Protein AF-A0A1F9P1X5-F1 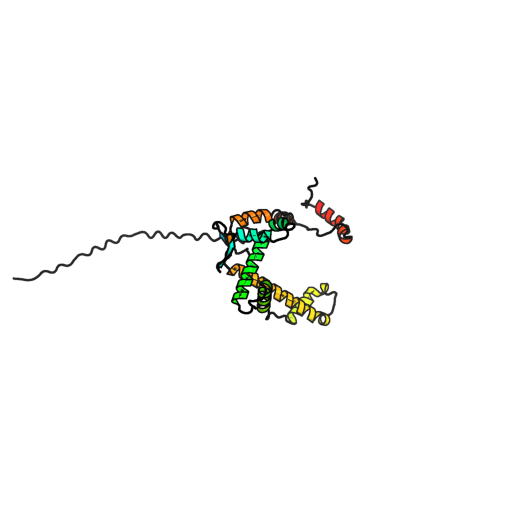(afdb_monomer_lite)

Secondary structure (DSSP, 8-state):
---------------------------PPPPBHHHH-GGGTTSGGGG-EEE-PPTTEEEE-TTS-EEEHHHHHHHHTTS-HHHHHHHHTTHHHHHHHHHHHHHHHHHHHHHT-S-TTS-HHHHHHHHHHHHTTT----HHHHHHHHHHHTTTTTT--HHHHHHHHHHHHHHHHHHHHHHHHHHHHHHHTT-EEEHHHHHHHHHHHT-SHHHHHHHTTS--------TT-HHHHHHHHHHHHHHHTT---TT----

Foldseek 3Di:
DDDDDDDDDDDDDDDDDDPPPPPPPPPPPFDACCNVPVVCCLALRRRAGADQDDPQFFKDWPVGDGDGPVNLVVVLVVDDPVCSVVCLLQSVVVVSVVVLLVLLLVVLVVVPQDDPPDDSVVSSVRSLCVQLVPQFDDLVNLVVVCVVCVVVVVNDDSVVCSVVSRVVVSVVRSVVSSSVVSSVSSNPGRMYGHNVVCVVSSVSNCPDPVNVVVPVPDDDDDQPDDPPPVVSVVCVVVVVVVCVVDNPDPPPDDD

Structure (mmCIF, N/CA/C/O backbone):
data_AF-A0A1F9P1X5-F1
#
_entry.id   AF-A0A1F9P1X5-F1
#
loop_
_atom_site.group_PDB
_atom_site.id
_atom_site.type_symbol
_atom_site.label_atom_id
_atom_site.label_alt_id
_atom_site.label_comp_id
_atom_site.label_asym_id
_atom_site.label_entity_id
_atom_site.label_seq_id
_atom_site.pdbx_PDB_ins_code
_atom_site.Cartn_x
_atom_site.Cartn_y
_atom_site.Cartn_z
_atom_site.occupancy
_atom_site.B_iso_or_equiv
_atom_site.auth_seq_id
_atom_site.auth_comp_id
_atom_site.auth_asym_id
_atom_site.auth_atom_id
_atom_site.pdbx_PDB_model_num
ATOM 1 N N . MET A 1 1 ? -43.586 -85.614 41.343 1.00 38.12 1 MET A N 1
ATOM 2 C CA . MET A 1 1 ? -42.300 -85.783 40.631 1.00 38.12 1 MET A CA 1
ATOM 3 C C . MET A 1 1 ? -41.761 -84.404 40.284 1.00 38.12 1 MET A C 1
ATOM 5 O O . MET A 1 1 ? -42.498 -83.597 39.737 1.00 38.12 1 MET A O 1
ATOM 9 N N . MET A 1 2 ? -40.529 -84.118 40.705 1.00 43.12 2 MET A N 1
ATOM 10 C CA . MET A 1 2 ? -39.809 -82.854 40.501 1.00 43.12 2 MET A CA 1
ATOM 11 C C . MET A 1 2 ? -39.608 -82.535 39.010 1.00 43.12 2 MET A C 1
ATOM 13 O O . MET A 1 2 ? -39.331 -83.464 38.251 1.00 43.12 2 MET A O 1
ATOM 17 N N . LYS A 1 3 ? -39.624 -81.240 38.637 1.00 40.06 3 LYS A N 1
ATOM 18 C CA . LYS A 1 3 ? -38.482 -80.509 38.024 1.00 40.06 3 LYS A CA 1
ATOM 19 C C . LYS A 1 3 ? -38.868 -79.099 37.510 1.00 40.06 3 LYS A C 1
ATOM 21 O O . LYS A 1 3 ? -39.617 -78.959 36.557 1.00 40.06 3 LYS A O 1
ATOM 26 N N . ASN A 1 4 ? -38.274 -78.099 38.168 1.00 39.22 4 ASN A N 1
ATOM 27 C CA . ASN A 1 4 ? -37.554 -76.913 37.664 1.00 39.22 4 ASN A CA 1
ATOM 28 C C . ASN A 1 4 ? -38.189 -75.910 36.670 1.00 39.22 4 ASN A C 1
ATOM 30 O O . ASN A 1 4 ? -38.182 -76.102 35.461 1.00 39.22 4 ASN A O 1
ATOM 34 N N . LEU A 1 5 ? -38.588 -74.761 37.233 1.00 46.09 5 LEU A N 1
ATOM 35 C CA . LEU A 1 5 ? -38.056 -73.393 37.036 1.00 46.09 5 LEU A CA 1
ATOM 36 C C . LEU A 1 5 ? -37.182 -73.087 35.791 1.00 46.09 5 LEU A C 1
ATOM 38 O O . LEU A 1 5 ? -36.040 -73.534 35.751 1.00 46.09 5 LEU A O 1
ATOM 42 N N . ILE A 1 6 ? -37.641 -72.180 34.906 1.00 47.66 6 ILE A N 1
ATOM 43 C CA . ILE A 1 6 ? -36.810 -71.178 34.190 1.00 47.66 6 ILE A CA 1
ATOM 44 C C . ILE A 1 6 ? -37.633 -69.890 33.984 1.00 47.66 6 ILE A C 1
ATOM 46 O O . ILE A 1 6 ? -38.656 -69.891 33.303 1.00 47.66 6 ILE A O 1
ATOM 50 N N . ILE A 1 7 ? -37.155 -68.788 34.565 1.00 46.28 7 ILE A N 1
ATOM 51 C CA . ILE A 1 7 ? -37.661 -67.414 34.423 1.00 46.28 7 ILE A CA 1
ATOM 52 C C . ILE A 1 7 ? -36.920 -66.756 33.246 1.00 46.28 7 ILE A C 1
ATOM 54 O O . ILE A 1 7 ? -35.692 -66.798 33.205 1.00 46.28 7 ILE A O 1
ATOM 58 N N . LYS A 1 8 ? -37.634 -66.127 32.305 1.00 37.44 8 LYS A N 1
ATOM 59 C CA . LYS A 1 8 ? -37.054 -65.220 31.294 1.00 37.44 8 LYS A CA 1
ATOM 60 C C . LYS A 1 8 ? -37.537 -63.791 31.571 1.00 37.44 8 LYS A C 1
ATOM 62 O O . LYS A 1 8 ? -38.751 -63.611 31.668 1.00 37.44 8 LYS A O 1
ATOM 67 N N . PRO A 1 9 ? -36.659 -62.778 31.682 1.00 53.28 9 PRO A N 1
ATOM 68 C CA . PRO A 1 9 ? -37.101 -61.402 31.826 1.00 53.28 9 PRO A CA 1
ATOM 69 C C . PRO A 1 9 ? -37.461 -60.808 30.460 1.00 53.28 9 PRO A C 1
ATOM 71 O O . PRO A 1 9 ? -36.730 -60.925 29.477 1.00 53.28 9 PRO A O 1
ATOM 74 N N . VAL A 1 10 ? -38.623 -60.166 30.437 1.00 45.25 10 VAL A N 1
ATOM 75 C CA . VAL A 1 10 ? -39.146 -59.335 29.357 1.00 45.25 10 VAL A CA 1
ATOM 76 C C . VAL A 1 10 ? -38.408 -57.994 29.395 1.00 45.25 10 VAL A C 1
ATOM 78 O O . VAL A 1 10 ? -38.514 -57.264 30.375 1.00 45.25 10 VAL A O 1
ATOM 81 N N . ILE A 1 11 ? -37.665 -57.659 28.339 1.00 45.28 11 ILE A N 1
ATOM 82 C CA . ILE A 1 11 ? -37.060 -56.333 28.153 1.00 45.28 11 ILE A CA 1
ATOM 83 C C . ILE A 1 11 ? -38.007 -55.528 27.256 1.00 45.28 11 ILE A C 1
ATOM 85 O O . ILE A 1 11 ? -38.106 -55.788 26.059 1.00 45.28 11 ILE A O 1
ATOM 89 N N . HIS A 1 12 ? -38.740 -54.577 27.838 1.00 42.28 12 HIS A N 1
ATOM 90 C CA . HIS A 1 12 ? -39.466 -53.548 27.090 1.00 42.28 12 HIS A CA 1
ATOM 91 C C . HIS A 1 12 ? -38.496 -52.411 26.748 1.00 42.28 12 HIS A C 1
ATOM 93 O O . HIS A 1 12 ? -38.105 -51.640 27.622 1.00 42.28 12 HIS A O 1
ATOM 99 N N . ILE A 1 13 ? -38.104 -52.308 25.476 1.00 45.69 13 ILE A N 1
ATOM 100 C CA . ILE A 1 13 ? -37.374 -51.152 24.947 1.00 45.69 13 ILE A CA 1
ATOM 101 C C . ILE A 1 13 ? -38.411 -50.103 24.536 1.00 45.69 13 ILE A C 1
ATOM 103 O O . ILE A 1 13 ? -39.089 -50.242 23.520 1.00 45.69 13 ILE A O 1
ATOM 107 N N . LEU A 1 14 ? -38.545 -49.062 25.356 1.00 41.47 14 LEU A N 1
ATOM 108 C CA . LEU A 1 14 ? -39.308 -47.854 25.055 1.00 41.47 14 LEU A CA 1
ATOM 109 C C . LEU A 1 14 ? -38.464 -46.970 24.120 1.00 41.47 14 LEU A C 1
ATOM 111 O O . LEU A 1 14 ? -37.526 -46.310 24.562 1.00 41.47 14 LEU A O 1
ATOM 115 N N . VAL A 1 15 ? -38.768 -46.982 22.821 1.00 44.00 15 VAL A N 1
ATOM 116 C CA . VAL A 1 15 ? -38.128 -46.101 21.831 1.00 44.00 15 VAL A CA 1
ATOM 117 C C . VAL A 1 15 ? -38.790 -44.725 21.900 1.00 44.00 15 VAL A C 1
ATOM 119 O O . VAL A 1 15 ? -39.920 -44.540 21.453 1.00 44.00 15 VAL A O 1
ATOM 122 N N . LEU A 1 16 ? -38.081 -43.761 22.482 1.00 42.84 16 LEU A N 1
ATOM 123 C CA . LEU A 1 16 ? -38.478 -42.358 22.552 1.00 42.84 16 LEU A CA 1
ATOM 124 C C . LEU A 1 16 ? -37.954 -41.652 21.288 1.00 42.84 16 LEU A C 1
ATOM 126 O O . LEU A 1 16 ? -36.770 -41.345 21.174 1.00 42.84 16 LEU A O 1
ATOM 130 N N . LEU A 1 17 ? -38.836 -41.462 20.303 1.00 42.91 17 LEU A N 1
ATOM 131 C CA . LEU A 1 17 ? -38.575 -40.700 19.078 1.00 42.91 17 LEU A CA 1
ATOM 132 C C . LEU A 1 17 ? -38.464 -39.207 19.423 1.00 42.91 17 LEU A C 1
ATOM 134 O O . LEU A 1 17 ? -39.465 -38.500 19.506 1.00 42.91 17 LEU A O 1
ATOM 138 N N . ILE A 1 18 ? -37.237 -38.733 19.639 1.00 49.16 18 ILE A N 1
ATOM 139 C CA . ILE A 1 18 ? -36.926 -37.302 19.706 1.00 49.16 18 ILE A CA 1
ATOM 140 C C . ILE A 1 18 ? -36.790 -36.803 18.259 1.00 49.16 18 ILE A C 1
ATOM 142 O O . ILE A 1 18 ? -35.914 -37.294 17.542 1.00 49.16 18 ILE A O 1
ATOM 146 N N . PRO A 1 19 ? -37.618 -35.853 17.789 1.00 52.81 19 PRO A N 1
ATOM 147 C CA . PRO A 1 19 ? -37.417 -35.251 16.482 1.00 52.81 19 PRO A CA 1
ATOM 148 C C . PRO A 1 19 ? -36.130 -34.424 16.526 1.00 52.81 19 PRO A C 1
ATOM 150 O O . PRO A 1 19 ? -36.034 -33.429 17.245 1.00 52.81 19 PRO A O 1
ATOM 153 N N . ALA A 1 20 ? -35.128 -34.860 15.764 1.00 48.94 20 ALA A N 1
ATOM 154 C CA . ALA A 1 20 ? -33.912 -34.104 15.518 1.00 48.94 20 ALA A CA 1
ATOM 155 C C . ALA A 1 20 ? -34.275 -32.837 14.731 1.00 48.94 20 ALA A C 1
ATOM 157 O O . ALA A 1 20 ? -34.341 -32.831 13.503 1.00 48.94 20 ALA A O 1
ATOM 158 N N . PHE A 1 21 ? -34.552 -31.759 15.459 1.00 48.94 21 PHE A N 1
ATOM 159 C CA . PHE A 1 21 ? -34.640 -30.419 14.903 1.00 48.94 21 PHE A CA 1
ATOM 160 C C . PHE A 1 21 ? -33.214 -29.997 14.527 1.00 48.94 21 PHE A C 1
ATOM 162 O O . PHE A 1 21 ? -32.470 -29.444 15.336 1.00 48.94 21 PHE A O 1
ATOM 169 N N . CYS A 1 22 ? -32.795 -30.327 13.305 1.00 48.81 22 CYS A N 1
ATOM 170 C CA . CYS A 1 22 ? -31.599 -29.754 12.707 1.00 48.81 22 CYS A CA 1
ATOM 171 C C . CYS A 1 22 ? -31.838 -28.252 12.517 1.00 48.81 22 CYS A C 1
ATOM 173 O O . CYS A 1 22 ? -32.358 -27.817 11.492 1.00 48.81 22 CYS A O 1
ATOM 175 N N . PHE A 1 23 ? -31.451 -27.449 13.509 1.00 49.12 23 PHE A N 1
ATOM 176 C CA . PHE A 1 23 ? -31.165 -26.040 13.284 1.00 49.12 23 PHE A CA 1
ATOM 177 C C . PHE A 1 23 ? -29.968 -25.973 12.335 1.00 49.12 23 PHE A C 1
ATOM 179 O O . PHE A 1 23 ? -28.814 -26.049 12.753 1.00 49.12 23 PHE A O 1
ATOM 186 N N . ALA A 1 24 ? -30.242 -25.852 11.037 1.00 47.22 24 ALA A N 1
ATOM 187 C CA . ALA A 1 24 ? -29.278 -25.298 10.107 1.00 47.22 24 ALA A CA 1
ATOM 188 C C . ALA A 1 24 ? -29.094 -23.830 10.510 1.00 47.22 24 ALA A C 1
ATOM 190 O O . ALA A 1 24 ? -29.852 -22.956 10.092 1.00 47.22 24 ALA A O 1
ATOM 191 N N . ALA A 1 25 ? -28.135 -23.570 11.399 1.00 47.09 25 ALA A N 1
ATOM 192 C CA . ALA A 1 25 ? -27.630 -22.229 11.615 1.00 47.09 25 ALA A CA 1
ATOM 193 C C . ALA A 1 25 ? -27.058 -21.771 10.271 1.00 47.09 25 ALA A C 1
ATOM 195 O O . ALA A 1 25 ? -25.968 -22.185 9.879 1.00 47.09 25 ALA A O 1
ATOM 196 N N . GLY A 1 26 ? -27.839 -20.992 9.522 1.00 42.22 26 GLY A N 1
ATOM 197 C CA . GLY A 1 26 ? -27.339 -20.308 8.343 1.00 42.22 26 GLY A CA 1
ATOM 198 C C . GLY A 1 26 ? -26.153 -19.473 8.793 1.00 42.22 26 GLY A C 1
ATOM 199 O O . GLY A 1 26 ? -26.321 -18.523 9.556 1.00 42.22 26 GLY A O 1
ATOM 200 N N . THR A 1 27 ? -24.950 -19.862 8.386 1.00 46.56 27 THR A N 1
ATOM 201 C CA . THR A 1 27 ? -23.765 -19.034 8.561 1.00 46.56 27 THR A CA 1
ATOM 202 C C . THR A 1 27 ? -24.020 -17.771 7.756 1.00 46.56 27 THR A C 1
ATOM 204 O O . THR A 1 27 ? -23.943 -17.795 6.526 1.00 46.56 27 THR A O 1
ATOM 207 N N . ALA A 1 28 ? -24.415 -16.692 8.433 1.00 58.53 28 ALA A N 1
ATOM 208 C CA . ALA A 1 28 ? -24.476 -15.380 7.820 1.00 58.53 28 ALA A CA 1
ATOM 209 C C . ALA A 1 28 ? -23.093 -15.119 7.220 1.00 58.53 28 ALA A C 1
ATOM 211 O O . ALA A 1 28 ? -22.092 -15.147 7.936 1.00 58.53 28 ALA A O 1
ATOM 212 N N . GLN A 1 29 ? -23.036 -14.975 5.898 1.00 63.25 29 GLN A N 1
ATOM 213 C CA . GLN A 1 29 ? -21.782 -14.733 5.209 1.00 63.25 29 GLN A CA 1
ATOM 214 C C . GLN A 1 29 ? -21.178 -13.438 5.756 1.00 63.25 29 GLN A C 1
ATOM 216 O O . GLN A 1 29 ? -21.837 -12.394 5.774 1.00 63.25 29 GLN A O 1
ATOM 221 N N . ALA A 1 30 ? -19.947 -13.543 6.253 1.00 78.88 30 ALA A N 1
ATOM 222 C CA . ALA A 1 30 ? -19.144 -12.420 6.702 1.00 78.88 30 ALA A CA 1
ATOM 223 C C . ALA A 1 30 ? -19.126 -11.333 5.616 1.00 78.88 30 ALA A C 1
ATOM 225 O O . ALA A 1 30 ? -18.777 -11.619 4.471 1.00 78.88 30 ALA A O 1
ATOM 226 N N . LYS A 1 31 ? -19.533 -10.102 5.953 1.00 93.75 31 LYS A N 1
ATOM 227 C CA . LYS A 1 31 ? -19.502 -8.982 5.001 1.00 93.75 31 LYS A CA 1
ATOM 228 C C . LYS A 1 31 ? -18.071 -8.483 4.861 1.00 93.75 31 LYS A C 1
ATOM 230 O O . LYS A 1 31 ? -17.469 -8.106 5.869 1.00 93.75 31 LYS A O 1
ATOM 235 N N . LEU A 1 32 ? -17.556 -8.439 3.637 1.00 95.69 32 LEU A N 1
ATOM 236 C CA . LEU A 1 32 ? -16.223 -7.911 3.370 1.00 95.69 32 LEU A CA 1
ATOM 237 C C . LEU A 1 32 ? -16.262 -6.394 3.176 1.00 95.69 32 LEU A C 1
ATOM 239 O O . LEU A 1 32 ? -17.289 -5.809 2.819 1.00 95.69 32 LEU A O 1
ATOM 243 N N . VAL A 1 33 ? -15.117 -5.745 3.381 1.00 96.75 33 VAL A N 1
ATOM 244 C CA . VAL A 1 33 ? -14.948 -4.310 3.120 1.00 96.75 33 VAL A CA 1
ATOM 245 C C . VAL A 1 33 ? -15.347 -3.959 1.687 1.00 96.75 33 VAL A C 1
ATOM 247 O O . VAL A 1 33 ? -16.097 -3.003 1.493 1.00 96.75 33 VAL A O 1
ATOM 250 N N . SER A 1 34 ? -14.904 -4.734 0.693 1.00 95.19 34 SER A N 1
ATOM 251 C CA . SER A 1 34 ? -15.232 -4.508 -0.721 1.00 95.19 34 SER A CA 1
ATOM 252 C C . SER A 1 34 ? -16.725 -4.575 -1.027 1.00 95.19 34 SER A C 1
ATOM 254 O O . SER A 1 34 ? -17.186 -3.889 -1.938 1.00 95.19 34 SER A O 1
ATOM 256 N N . ASP A 1 35 ? -17.480 -5.370 -0.266 1.00 94.94 35 ASP A N 1
ATOM 257 C CA . ASP A 1 35 ? -18.914 -5.573 -0.493 1.00 94.94 35 ASP A CA 1
ATOM 258 C C . ASP A 1 35 ? -19.729 -4.360 -0.032 1.00 94.94 35 ASP A C 1
ATOM 260 O O . ASP A 1 35 ? -20.798 -4.068 -0.567 1.00 94.94 35 ASP A O 1
ATOM 264 N N . VAL A 1 36 ? -19.232 -3.655 0.989 1.00 95.69 36 VAL A N 1
ATOM 265 C CA . VAL A 1 36 ? -19.938 -2.547 1.650 1.00 95.69 36 VAL A CA 1
ATOM 266 C C . VAL A 1 36 ? -19.394 -1.182 1.224 1.00 95.69 36 VAL A C 1
ATOM 268 O O . VAL A 1 36 ? -20.145 -0.207 1.169 1.00 95.69 36 VAL A O 1
ATOM 271 N N . TYR A 1 37 ? -18.107 -1.098 0.886 1.00 94.00 37 TYR A N 1
ATOM 272 C CA . TYR A 1 37 ? -17.402 0.153 0.618 1.00 94.00 37 TYR A CA 1
ATOM 273 C C . TYR A 1 37 ? -16.698 0.116 -0.751 1.00 94.00 37 TYR A C 1
ATOM 275 O O . TYR A 1 37 ? -15.490 -0.112 -0.818 1.00 94.00 37 TYR A O 1
ATOM 283 N N . PRO A 1 38 ? -17.403 0.426 -1.860 1.00 89.81 38 PRO A N 1
ATOM 284 C CA . PRO A 1 38 ? -16.869 0.278 -3.221 1.00 89.81 38 PRO A CA 1
ATOM 285 C C . PRO A 1 38 ? -15.585 1.066 -3.499 1.00 89.81 38 PRO A C 1
ATOM 287 O O . PRO A 1 38 ? -14.752 0.648 -4.287 1.00 89.81 38 PRO A O 1
ATOM 290 N N . LEU A 1 39 ? -15.387 2.207 -2.829 1.00 89.81 39 LEU A N 1
ATOM 291 C CA . LEU A 1 39 ? -14.169 3.015 -2.998 1.00 89.81 39 LEU A CA 1
ATOM 292 C C . LEU A 1 39 ? -12.922 2.389 -2.344 1.00 89.81 39 LEU A C 1
ATOM 294 O O . LEU A 1 39 ? -11.833 2.939 -2.494 1.00 89.81 39 LEU A O 1
ATOM 298 N N . LEU A 1 40 ? -13.085 1.284 -1.612 1.00 93.31 40 LEU A N 1
ATOM 299 C CA . LEU A 1 40 ? -12.016 0.533 -0.956 1.00 93.31 40 LEU A CA 1
ATOM 300 C C . LEU A 1 40 ? -11.748 -0.823 -1.641 1.00 93.31 40 LEU A C 1
ATOM 302 O O . LEU A 1 40 ? -10.944 -1.598 -1.130 1.00 93.31 40 LEU A O 1
ATOM 306 N N . SER A 1 41 ? -12.385 -1.120 -2.783 1.00 90.75 41 SER A N 1
ATOM 307 C CA . SER A 1 41 ? -12.300 -2.428 -3.462 1.00 90.75 41 SER A CA 1
ATOM 308 C C . SER A 1 41 ? -10.897 -2.813 -3.928 1.00 90.75 41 SER A C 1
ATOM 310 O O . SER A 1 41 ? -10.605 -3.998 -4.063 1.00 90.75 41 SER A O 1
ATOM 312 N N . ASP A 1 42 ? -10.032 -1.826 -4.149 1.00 87.88 42 ASP A N 1
ATOM 313 C CA . ASP A 1 42 ? -8.682 -2.034 -4.683 1.00 87.88 42 ASP A CA 1
ATOM 314 C C . ASP A 1 42 ? -7.600 -1.925 -3.599 1.00 87.88 42 ASP A C 1
ATOM 316 O O . ASP A 1 42 ? -6.408 -1.987 -3.892 1.00 87.88 42 ASP A O 1
ATOM 320 N N . ARG A 1 43 ? -8.003 -1.752 -2.335 1.00 91.44 43 ARG A N 1
ATOM 321 C CA . ARG A 1 43 ? -7.080 -1.599 -1.206 1.00 91.44 43 ARG A CA 1
ATOM 322 C C . ARG A 1 43 ? -6.682 -2.938 -0.603 1.00 91.44 43 ARG A C 1
ATOM 324 O O . ARG A 1 43 ? -7.323 -3.958 -0.842 1.00 91.44 43 ARG A O 1
ATOM 331 N N . PHE A 1 44 ? -5.644 -2.923 0.228 1.00 95.25 44 PHE A N 1
ATOM 332 C CA . PHE A 1 44 ? -5.206 -4.112 0.958 1.00 95.25 44 PHE A CA 1
ATOM 333 C C . PHE A 1 44 ? -6.297 -4.632 1.902 1.00 95.25 44 PHE A C 1
ATOM 335 O O . PHE A 1 44 ? -6.550 -5.831 1.958 1.00 95.25 44 PHE A O 1
ATOM 342 N N . LEU A 1 45 ? -7.022 -3.727 2.565 1.00 96.25 45 LEU A N 1
ATOM 343 C CA . LEU A 1 45 ? -8.141 -4.064 3.446 1.00 96.25 45 LEU A CA 1
ATOM 344 C C . LEU A 1 45 ? -9.400 -4.593 2.735 1.00 96.25 45 LEU A C 1
ATOM 346 O O . LEU A 1 45 ? -10.374 -4.900 3.418 1.00 96.25 45 LEU A O 1
ATOM 350 N N . LYS A 1 46 ? -9.434 -4.709 1.400 1.00 95.50 46 LYS A N 1
ATOM 351 C CA . LYS A 1 46 ? -10.654 -5.066 0.648 1.00 95.50 46 LYS A CA 1
ATOM 352 C C . LYS A 1 46 ? -11.299 -6.388 1.089 1.00 95.50 46 LYS A C 1
ATOM 354 O O . LYS A 1 46 ? -12.522 -6.491 1.088 1.00 95.50 46 LYS A O 1
ATOM 359 N N . SER A 1 47 ? -10.486 -7.370 1.478 1.00 94.25 47 SER A N 1
ATOM 360 C CA . SER A 1 47 ? -10.907 -8.708 1.904 1.00 94.25 47 SER A CA 1
ATOM 361 C C . SER A 1 47 ? -11.033 -8.835 3.421 1.00 94.25 47 SER A C 1
ATOM 363 O O . SER A 1 47 ? -11.277 -9.929 3.929 1.00 94.25 47 SER A O 1
ATOM 365 N N . ALA A 1 48 ? -10.906 -7.727 4.159 1.00 96.75 48 ALA A N 1
ATOM 366 C CA . ALA A 1 48 ? -11.153 -7.730 5.588 1.00 96.75 48 ALA A CA 1
ATOM 367 C C . ALA A 1 48 ? -12.638 -7.953 5.888 1.00 96.75 48 ALA A C 1
ATOM 369 O O . ALA A 1 48 ? -13.520 -7.338 5.285 1.00 96.75 48 ALA A O 1
ATOM 370 N N . GLU A 1 49 ? -12.904 -8.817 6.858 1.00 96.56 49 GLU A N 1
ATOM 371 C CA . GLU A 1 49 ? -14.230 -9.037 7.411 1.00 96.56 49 GLU A CA 1
ATOM 372 C C . GLU A 1 49 ? -14.614 -7.875 8.336 1.00 96.56 49 GLU A C 1
ATOM 374 O O . GLU A 1 49 ? -13.854 -7.467 9.221 1.00 96.56 49 GLU A O 1
ATOM 379 N N . LEU A 1 50 ? -15.825 -7.358 8.145 1.00 97.31 50 LEU A N 1
ATOM 380 C CA . LEU A 1 50 ? -16.426 -6.352 9.011 1.00 97.31 50 LEU A CA 1
ATOM 381 C C . LEU A 1 50 ? -16.980 -7.020 10.269 1.00 97.31 50 LEU A C 1
ATOM 383 O O . LEU A 1 50 ? -17.975 -7.742 10.201 1.00 97.31 50 LEU A O 1
ATOM 387 N N . VAL A 1 51 ? -16.382 -6.725 11.424 1.00 96.06 51 VAL A N 1
ATOM 388 C CA . VAL A 1 51 ? -16.788 -7.315 12.707 1.00 96.06 51 VAL A CA 1
ATOM 389 C C . VAL A 1 51 ? -17.326 -6.273 13.686 1.00 96.06 51 VAL A C 1
ATOM 391 O O . VAL A 1 51 ? -16.885 -5.118 13.710 1.00 96.06 51 VAL A O 1
ATOM 394 N N . GLU A 1 52 ? -18.257 -6.699 14.545 1.00 93.88 52 GLU A N 1
ATOM 395 C CA . GLU A 1 52 ? -18.525 -6.001 15.806 1.00 93.88 52 GLU A CA 1
ATOM 396 C C . GLU A 1 52 ? -17.340 -6.245 16.738 1.00 93.88 52 GLU A C 1
ATOM 398 O O . GLU A 1 52 ? -17.206 -7.308 17.342 1.00 93.88 52 GLU A O 1
ATOM 403 N N . ALA A 1 53 ? -16.433 -5.277 16.786 1.00 86.31 53 ALA A N 1
ATOM 404 C CA . ALA A 1 53 ? -15.204 -5.400 17.546 1.00 86.31 53 ALA A CA 1
ATOM 405 C C . ALA A 1 53 ? -15.445 -5.322 19.060 1.00 86.31 53 ALA A C 1
ATOM 407 O O . ALA A 1 53 ? -16.282 -4.555 19.544 1.00 86.31 53 ALA A O 1
ATOM 408 N N . GLU A 1 54 ? -14.635 -6.074 19.803 1.00 85.75 54 GLU A N 1
ATOM 409 C CA . GLU A 1 54 ? -14.455 -5.887 21.242 1.00 85.75 54 GLU A CA 1
ATOM 410 C C . GLU A 1 54 ? -13.906 -4.481 21.540 1.00 85.75 54 GLU A C 1
ATOM 412 O O . GLU A 1 54 ? -13.288 -3.832 20.688 1.00 85.75 54 GLU A O 1
ATOM 417 N N . SER A 1 55 ? -14.126 -3.996 22.765 1.00 84.69 55 SER A N 1
ATOM 418 C CA . SER A 1 55 ? -13.697 -2.653 23.167 1.00 84.69 55 SER A CA 1
ATOM 419 C C . SER A 1 55 ? -12.191 -2.459 22.951 1.00 84.69 55 SER A C 1
ATOM 421 O O . SER A 1 55 ? -11.383 -3.208 23.489 1.00 84.69 55 SER A O 1
ATOM 423 N N . GLY A 1 56 ? -11.818 -1.431 22.184 1.00 90.44 56 GLY A N 1
ATOM 424 C CA . GLY A 1 56 ? -10.421 -1.062 21.923 1.00 90.44 56 GLY A CA 1
ATOM 425 C C . GLY A 1 56 ? -9.768 -1.744 20.715 1.00 90.44 56 GLY A C 1
ATOM 426 O O . GLY A 1 56 ? -8.696 -1.310 20.298 1.00 90.44 56 GLY A O 1
ATOM 427 N N . MET A 1 57 ? -10.397 -2.752 20.102 1.00 95.81 57 MET A N 1
ATOM 428 C CA . MET A 1 57 ? -9.872 -3.399 18.894 1.00 95.81 57 MET A CA 1
ATOM 429 C C . MET A 1 57 ? -10.148 -2.540 17.649 1.00 95.81 57 MET A C 1
ATOM 431 O O . MET A 1 57 ? -11.280 -2.097 17.427 1.00 95.81 57 MET A O 1
ATOM 435 N N . LEU A 1 58 ? -9.110 -2.313 16.834 1.00 97.94 58 LEU A N 1
ATOM 436 C CA . LEU A 1 58 ? -9.225 -1.664 15.525 1.00 97.94 58 LEU A CA 1
ATOM 437 C C . LEU A 1 58 ? -9.151 -2.694 14.395 1.00 97.94 58 LEU A C 1
ATOM 439 O O . LEU A 1 58 ? -10.062 -2.776 13.570 1.00 97.94 58 LEU A O 1
ATOM 443 N N . LEU A 1 59 ? -8.080 -3.484 14.368 1.00 98.00 59 LEU A N 1
ATOM 444 C CA . LEU A 1 59 ? -7.850 -4.497 13.346 1.00 98.00 59 LEU A CA 1
ATOM 445 C C . LEU A 1 59 ? -7.107 -5.692 13.940 1.00 98.00 59 LEU A C 1
ATOM 447 O O . LEU A 1 59 ? -6.228 -5.531 14.784 1.00 98.00 59 LEU A O 1
ATOM 451 N N . LYS A 1 60 ? -7.419 -6.900 13.473 1.00 96.88 60 LYS A N 1
ATOM 452 C CA . LYS A 1 60 ? -6.602 -8.087 13.738 1.00 96.88 60 LYS A CA 1
ATOM 453 C C . LYS A 1 60 ? -6.509 -8.995 12.521 1.00 96.88 60 LYS A C 1
ATOM 455 O O . LYS A 1 60 ? -7.281 -8.876 11.574 1.00 96.88 60 LYS A O 1
ATOM 460 N N . THR A 1 61 ? -5.560 -9.912 12.576 1.00 96.69 61 THR A N 1
ATOM 461 C CA . THR A 1 61 ? -5.308 -10.935 11.558 1.00 96.69 61 THR A CA 1
ATOM 462 C C . THR A 1 61 ? -5.493 -12.323 12.162 1.00 96.69 61 THR A C 1
ATOM 464 O O . THR A 1 61 ? -5.349 -12.511 13.374 1.00 96.69 61 THR A O 1
ATOM 467 N N . GLY A 1 62 ? -5.739 -13.324 11.319 1.00 93.56 62 GLY A N 1
ATOM 468 C CA . GLY A 1 62 ? -5.741 -14.728 11.732 1.00 93.56 62 GLY A CA 1
ATOM 469 C C . GLY A 1 62 ? -4.363 -15.253 12.161 1.00 93.56 62 GLY A C 1
ATOM 470 O O . GLY A 1 62 ? -4.289 -16.323 12.758 1.00 93.56 62 GLY A O 1
ATOM 471 N N . THR A 1 63 ? -3.282 -14.517 11.880 1.00 89.19 63 THR A N 1
ATOM 472 C CA . THR A 1 63 ? -1.893 -14.882 12.214 1.00 89.19 63 THR A CA 1
ATOM 473 C C . THR A 1 63 ? -1.384 -14.236 13.507 1.00 89.19 63 THR A C 1
ATOM 475 O O . THR A 1 63 ? -0.210 -14.379 13.847 1.00 89.19 63 THR A O 1
ATOM 478 N N . GLY A 1 64 ? -2.255 -13.542 14.250 1.00 92.62 64 GLY A N 1
ATOM 479 C CA . GLY A 1 64 ? -1.948 -12.989 15.573 1.00 92.62 64 GLY A CA 1
ATOM 480 C C . GLY A 1 64 ? -1.435 -11.546 15.584 1.00 92.62 64 GLY A C 1
ATOM 481 O O . GLY A 1 64 ? -1.178 -11.016 16.660 1.00 92.62 64 GLY A O 1
ATOM 482 N N . ILE A 1 65 ? -1.321 -10.877 14.431 1.00 96.31 65 ILE A N 1
ATOM 483 C CA . ILE A 1 65 ? -1.089 -9.422 14.387 1.00 96.31 65 ILE A CA 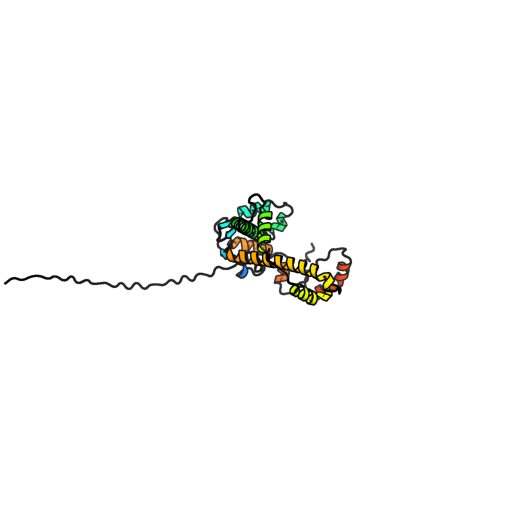1
ATOM 484 C C . ILE A 1 65 ? -2.383 -8.705 14.783 1.00 96.31 65 ILE A C 1
ATOM 486 O O . ILE A 1 65 ? -3.446 -9.006 14.232 1.00 96.31 65 ILE A O 1
ATOM 490 N N . SER A 1 66 ? -2.285 -7.738 15.695 1.00 96.12 66 SER A N 1
ATOM 491 C CA . SER A 1 66 ? -3.390 -6.879 16.127 1.00 96.12 66 SER A CA 1
ATOM 492 C C . SER A 1 66 ? -2.962 -5.418 16.227 1.00 96.12 66 SER A C 1
ATOM 494 O O . SER A 1 66 ? -1.838 -5.122 16.629 1.00 96.12 66 SER A O 1
ATOM 496 N N . ILE A 1 67 ? -3.886 -4.516 15.913 1.00 97.56 67 ILE A N 1
ATOM 497 C CA . ILE A 1 67 ? -3.765 -3.069 16.069 1.00 97.56 67 ILE A CA 1
ATOM 498 C C . ILE A 1 67 ? -4.936 -2.623 16.949 1.00 97.56 67 ILE A C 1
ATOM 500 O O . ILE A 1 67 ? -6.101 -2.908 16.641 1.00 97.56 67 ILE A O 1
ATOM 504 N N . SER A 1 68 ? -4.634 -1.956 18.062 1.00 97.38 68 SER A N 1
ATOM 505 C CA . SER A 1 68 ? -5.647 -1.342 18.920 1.00 97.38 68 SER A CA 1
ATOM 506 C C . SER A 1 68 ? -5.956 0.084 18.457 1.00 97.38 68 SER A C 1
ATOM 508 O O . SER A 1 68 ? -5.140 0.727 17.796 1.00 97.38 68 SER A O 1
ATOM 510 N N . LEU A 1 69 ? -7.136 0.595 18.814 1.00 96.06 69 LEU A N 1
ATOM 511 C CA . LEU A 1 69 ? -7.497 1.995 18.564 1.00 96.06 69 LEU A CA 1
ATOM 512 C C . LEU A 1 69 ? -6.501 2.951 19.232 1.00 96.06 69 LEU A C 1
ATOM 514 O O . LEU A 1 69 ? -6.058 3.907 18.607 1.00 96.06 69 LEU A O 1
ATOM 518 N N . GLN A 1 70 ? -6.105 2.650 20.470 1.00 95.94 70 GLN A N 1
ATOM 519 C CA . GLN A 1 70 ? -5.186 3.480 21.244 1.00 95.94 70 GLN A CA 1
ATOM 520 C C . GLN A 1 70 ? -3.789 3.542 20.617 1.00 95.94 70 GLN A C 1
ATOM 522 O O . GLN A 1 70 ? -3.216 4.627 20.506 1.00 95.94 70 GLN A O 1
ATOM 527 N N . ASP A 1 71 ? -3.240 2.401 20.196 1.00 95.50 71 ASP A N 1
ATOM 528 C CA . ASP A 1 71 ? -1.912 2.358 19.574 1.00 95.50 71 ASP A CA 1
ATOM 529 C C . ASP A 1 71 ? -1.918 3.104 18.240 1.00 95.50 71 ASP A C 1
ATOM 531 O O . ASP A 1 71 ? -0.984 3.846 17.935 1.00 95.50 71 ASP A O 1
ATOM 535 N N . PHE A 1 72 ? -2.996 2.954 17.467 1.00 96.44 72 PHE A N 1
ATOM 536 C CA . PHE A 1 72 ? -3.160 3.645 16.195 1.00 96.44 72 PHE A CA 1
ATOM 537 C C . PHE A 1 72 ? -3.318 5.162 16.373 1.00 96.44 72 PHE A C 1
ATOM 539 O O . PHE A 1 72 ? -2.702 5.947 15.662 1.00 96.44 72 PHE A O 1
ATOM 546 N N . GLU A 1 73 ? -4.082 5.614 17.366 1.00 93.38 73 GLU A N 1
ATOM 547 C CA . GLU A 1 73 ? -4.172 7.040 17.704 1.00 93.38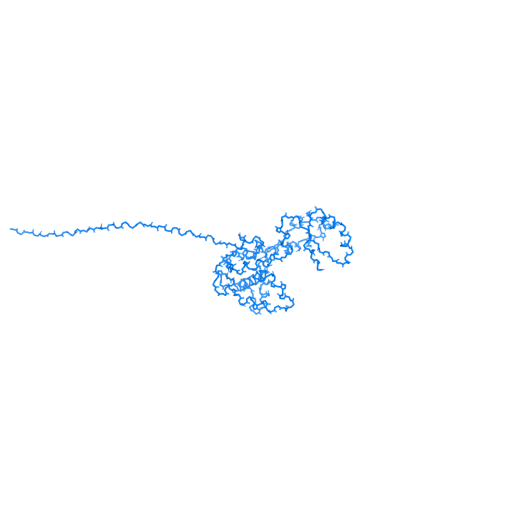 73 GLU A CA 1
ATOM 548 C C . GLU A 1 73 ? -2.838 7.602 18.205 1.00 93.38 73 GLU A C 1
ATOM 550 O O . GLU A 1 73 ? -2.462 8.728 17.871 1.00 93.38 73 GLU A O 1
ATOM 555 N N . THR A 1 74 ? -2.086 6.803 18.960 1.00 94.44 74 THR A N 1
ATOM 556 C CA . THR A 1 74 ? -0.755 7.180 19.441 1.00 94.44 74 THR A CA 1
ATOM 557 C C . THR A 1 74 ? 0.231 7.333 18.284 1.00 94.44 74 THR A C 1
ATOM 559 O O . THR A 1 74 ? 1.002 8.292 18.289 1.00 94.44 74 THR A O 1
ATOM 562 N N . SER A 1 75 ? 0.181 6.466 17.264 1.00 92.31 75 SER A N 1
ATOM 563 C CA . SER A 1 75 ? 1.048 6.594 16.084 1.00 92.31 75 SER A CA 1
ATOM 564 C C . SER A 1 75 ? 0.730 7.847 15.264 1.00 92.31 75 SER A C 1
ATOM 566 O O . SER A 1 75 ? 1.644 8.524 14.800 1.00 92.31 75 SER A O 1
ATOM 568 N N . ILE A 1 76 ? -0.542 8.250 15.170 1.00 92.81 76 ILE A N 1
ATOM 569 C CA . ILE A 1 76 ? -0.935 9.507 14.507 1.00 92.81 76 ILE A CA 1
ATOM 570 C C . ILE A 1 76 ? -0.294 10.724 15.196 1.00 92.81 76 ILE A C 1
ATOM 572 O O . ILE A 1 76 ? 0.110 11.676 14.527 1.00 92.81 76 ILE A O 1
ATOM 576 N N . ASN A 1 77 ? -0.151 10.692 16.523 1.00 91.38 77 ASN A N 1
ATOM 577 C CA . ASN A 1 77 ? 0.436 11.794 17.288 1.00 91.38 77 ASN A CA 1
ATOM 578 C C . ASN A 1 77 ? 1.959 11.927 17.110 1.00 91.38 77 ASN A C 1
ATOM 580 O O . ASN A 1 77 ? 2.524 12.936 17.528 1.00 91.38 77 ASN A O 1
ATOM 584 N N . GLN A 1 78 ? 2.622 10.942 16.495 1.00 91.81 78 GLN A N 1
ATOM 585 C CA . GLN A 1 78 ? 4.058 10.992 16.199 1.00 91.81 78 GLN A CA 1
ATOM 586 C C . GLN A 1 78 ? 4.376 11.820 14.946 1.00 91.81 78 GLN A C 1
ATOM 588 O O . GLN A 1 78 ? 5.513 12.257 14.774 1.00 91.81 78 GLN A O 1
ATOM 593 N N . TYR A 1 79 ? 3.389 12.059 14.077 1.00 91.69 79 TYR A N 1
ATOM 594 C CA . TYR A 1 79 ? 3.557 12.924 12.911 1.00 91.69 79 TYR A CA 1
ATOM 595 C C . TYR A 1 79 ? 3.608 14.404 13.305 1.00 91.69 79 TYR A C 1
ATOM 597 O O . TYR A 1 79 ? 3.031 14.810 14.320 1.00 91.69 79 TYR A O 1
ATOM 605 N N . ASP A 1 80 ? 4.246 15.221 12.454 1.00 94.31 80 ASP A N 1
ATOM 606 C CA . ASP A 1 80 ? 4.300 16.679 12.618 1.00 94.31 80 ASP A CA 1
ATOM 607 C C . ASP A 1 80 ? 2.882 17.234 12.873 1.00 94.31 80 ASP A C 1
ATOM 609 O O . ASP A 1 80 ? 1.979 16.978 12.065 1.00 94.31 80 ASP A O 1
ATOM 613 N N . PRO A 1 81 ? 2.663 18.007 13.957 1.00 93.75 81 PRO A N 1
ATOM 614 C CA . PRO A 1 81 ? 1.371 18.614 14.268 1.00 93.75 81 PRO A CA 1
ATOM 615 C C . PRO A 1 81 ? 0.718 19.360 13.096 1.00 93.75 81 PRO A C 1
ATOM 617 O O . PRO A 1 81 ? -0.508 19.381 12.992 1.00 93.75 81 PRO A O 1
ATOM 620 N N . LYS A 1 82 ? 1.510 19.933 12.179 1.00 94.25 82 LYS A N 1
ATOM 621 C CA . LYS A 1 82 ? 1.020 20.618 10.972 1.00 94.25 82 LYS A CA 1
ATOM 622 C C . LYS A 1 82 ? 0.370 19.669 9.964 1.00 94.25 82 LYS A C 1
ATOM 624 O O . LYS A 1 82 ? -0.498 20.098 9.210 1.00 94.25 82 LYS A O 1
ATOM 629 N N . LEU A 1 83 ? 0.775 18.400 9.949 1.00 92.25 83 LEU A N 1
ATOM 630 C CA . LEU A 1 83 ? 0.267 17.371 9.038 1.00 92.25 83 LEU A CA 1
ATOM 631 C C . LEU A 1 83 ? -0.867 16.547 9.653 1.00 92.25 83 LEU A C 1
ATOM 633 O O . LEU A 1 83 ? -1.660 15.962 8.919 1.00 92.25 83 LEU A O 1
ATOM 637 N N . GLN A 1 84 ? -0.992 16.520 10.984 1.00 91.88 84 GLN A N 1
ATOM 638 C CA . GLN A 1 84 ? -1.989 15.695 11.677 1.00 91.88 84 GLN A CA 1
ATOM 639 C C . GLN A 1 84 ? -3.428 15.962 11.220 1.00 91.88 84 GLN A C 1
ATOM 641 O O . GLN A 1 84 ? -4.225 15.028 11.158 1.00 91.88 84 GLN A O 1
ATOM 646 N N . GLY A 1 85 ? -3.768 17.213 10.885 1.00 90.88 85 GLY A N 1
ATOM 647 C CA . GLY A 1 85 ? -5.084 17.557 10.338 1.00 90.88 85 GLY A CA 1
ATOM 648 C C . GLY A 1 85 ? -5.373 16.814 9.032 1.00 90.88 85 GLY A C 1
ATOM 649 O O . GLY A 1 85 ? -6.369 16.105 8.943 1.00 90.88 85 GLY A O 1
ATOM 650 N N . GLN A 1 86 ? -4.451 16.895 8.070 1.00 88.44 86 GLN A N 1
ATOM 651 C CA . GLN A 1 86 ? -4.562 16.214 6.773 1.00 88.44 86 GLN A CA 1
ATOM 652 C C . GLN A 1 86 ? -4.527 14.689 6.921 1.00 88.44 86 GLN A C 1
ATOM 654 O O . GLN A 1 86 ? -5.270 13.971 6.260 1.00 88.44 86 GLN A O 1
ATOM 659 N N . ILE A 1 87 ? -3.696 14.180 7.829 1.00 91.94 87 ILE A N 1
ATOM 660 C CA . ILE A 1 87 ? -3.609 12.749 8.129 1.00 91.94 87 ILE A CA 1
ATOM 661 C C . ILE A 1 87 ? -4.954 12.207 8.622 1.00 91.94 87 ILE A C 1
ATOM 663 O O . ILE A 1 87 ? -5.408 11.159 8.157 1.00 91.94 87 ILE A O 1
ATOM 667 N N . LYS A 1 88 ? -5.617 12.930 9.532 1.00 92.75 88 LYS A N 1
ATOM 668 C CA . LYS A 1 88 ? -6.912 12.532 10.103 1.00 92.75 88 LYS A CA 1
ATOM 669 C C . LYS A 1 88 ? -8.035 12.461 9.065 1.00 92.75 88 LYS A C 1
ATOM 671 O O . LYS A 1 88 ? -9.032 11.794 9.313 1.00 92.75 88 LYS A O 1
ATOM 676 N N . GLU A 1 89 ? -7.865 13.068 7.893 1.00 92.06 89 GLU A N 1
ATOM 677 C CA . GLU A 1 89 ? -8.816 12.949 6.784 1.00 92.06 89 GLU A CA 1
ATOM 678 C C . GLU A 1 89 ? -8.681 11.621 6.017 1.00 92.06 89 GLU A C 1
ATOM 680 O O . GLU A 1 89 ? -9.586 11.245 5.272 1.00 92.06 89 GLU A O 1
ATOM 685 N N . ASN A 1 90 ? -7.582 10.877 6.200 1.00 91.44 90 ASN A N 1
ATOM 686 C CA . ASN A 1 90 ? -7.295 9.660 5.437 1.00 91.44 90 ASN A CA 1
ATOM 687 C C . ASN A 1 90 ? -6.741 8.512 6.301 1.00 91.44 90 ASN A C 1
ATOM 689 O O . ASN A 1 90 ? -5.817 7.795 5.915 1.00 91.44 90 ASN A O 1
ATOM 693 N N . LEU A 1 91 ? -7.335 8.298 7.478 1.00 95.94 91 LEU A N 1
ATOM 694 C CA . LEU A 1 91 ? -6.879 7.272 8.424 1.00 95.94 91 LEU A CA 1
ATOM 695 C C . LEU A 1 91 ? -6.973 5.836 7.898 1.00 95.94 91 LEU A C 1
ATOM 697 O O . LEU A 1 91 ? -6.181 4.992 8.304 1.00 95.94 91 LEU A O 1
ATOM 701 N N . ILE A 1 92 ? -7.889 5.548 6.967 1.00 96.38 92 ILE A N 1
ATOM 702 C CA . ILE A 1 92 ? -7.967 4.220 6.335 1.00 96.38 92 ILE A CA 1
ATOM 703 C C . ILE A 1 92 ? -6.676 3.925 5.565 1.00 96.38 92 ILE A C 1
ATOM 705 O O . ILE A 1 92 ? -6.158 2.819 5.661 1.00 96.38 92 ILE A O 1
ATOM 709 N N . PHE A 1 93 ? -6.131 4.914 4.844 1.00 94.06 93 PHE A N 1
ATOM 710 C CA . PHE A 1 93 ? -4.869 4.738 4.124 1.00 94.06 93 PHE A CA 1
ATOM 711 C C . PHE A 1 93 ? -3.713 4.446 5.084 1.00 94.06 93 PHE A C 1
ATOM 713 O O . PHE A 1 93 ? -2.930 3.538 4.829 1.00 94.06 93 PHE A O 1
ATOM 720 N N . LEU A 1 94 ? -3.625 5.161 6.209 1.00 95.19 94 LEU A N 1
ATOM 721 C CA . LEU A 1 94 ? -2.590 4.871 7.202 1.00 95.19 94 LEU A CA 1
ATOM 722 C C . LEU A 1 94 ? -2.746 3.483 7.823 1.00 95.19 94 LEU A C 1
ATOM 724 O O . LEU A 1 94 ? -1.746 2.798 8.014 1.00 95.19 94 LEU A O 1
ATOM 728 N N . LEU A 1 95 ? -3.979 3.048 8.096 1.00 97.56 95 LEU A N 1
ATOM 729 C CA . LEU A 1 95 ? -4.225 1.700 8.598 1.00 97.56 95 LEU A CA 1
ATOM 730 C C . LEU A 1 95 ? -3.801 0.634 7.577 1.00 97.56 95 LEU A C 1
ATOM 732 O O . LEU A 1 95 ? -3.166 -0.336 7.981 1.00 97.56 95 LEU A O 1
ATOM 736 N N . ASP A 1 96 ? -4.101 0.826 6.282 1.00 95.75 96 ASP A N 1
ATOM 737 C CA . ASP A 1 96 ? -3.610 -0.037 5.195 1.00 95.75 96 ASP A CA 1
ATOM 738 C C . ASP A 1 96 ? -2.073 -0.138 5.242 1.00 95.75 96 ASP A C 1
ATOM 740 O O . ASP A 1 96 ? -1.528 -1.239 5.244 1.00 95.75 96 ASP A O 1
ATOM 744 N N . GLN A 1 97 ? -1.361 0.994 5.320 1.00 94.69 97 GLN A N 1
ATOM 745 C CA . GLN A 1 97 ? 0.108 0.996 5.338 1.00 94.69 97 GLN A CA 1
ATOM 746 C C . GLN A 1 97 ? 0.690 0.327 6.594 1.00 94.69 97 GLN A C 1
ATOM 748 O O . GLN A 1 97 ? 1.646 -0.446 6.485 1.00 94.69 97 GLN A O 1
ATOM 753 N N . ASP A 1 98 ? 0.114 0.581 7.774 1.00 95.75 98 ASP A N 1
ATOM 754 C CA . ASP A 1 98 ? 0.574 -0.014 9.036 1.00 95.75 98 ASP A CA 1
ATOM 755 C C . ASP A 1 98 ? 0.419 -1.541 9.007 1.00 95.75 98 ASP A C 1
ATOM 757 O O . ASP A 1 98 ? 1.372 -2.278 9.273 1.00 95.75 98 ASP A O 1
ATOM 761 N N . ILE A 1 99 ? -0.752 -2.049 8.600 1.00 97.38 99 ILE A N 1
ATOM 762 C CA . ILE A 1 99 ? -0.972 -3.497 8.579 1.00 97.38 99 ILE A CA 1
ATOM 763 C C . ILE A 1 99 ? -0.128 -4.205 7.513 1.00 97.38 99 ILE A C 1
ATOM 765 O O . ILE A 1 99 ? 0.416 -5.273 7.799 1.00 97.38 99 ILE A O 1
ATOM 769 N N . ILE A 1 100 ? 0.050 -3.606 6.327 1.00 97.12 100 ILE A N 1
ATOM 770 C CA . ILE A 1 100 ? 0.954 -4.129 5.291 1.00 97.12 100 ILE A CA 1
ATOM 771 C C . ILE A 1 100 ? 2.373 -4.237 5.852 1.00 97.12 100 ILE A C 1
ATOM 773 O O . ILE A 1 100 ? 2.993 -5.292 5.742 1.00 97.12 100 ILE A O 1
ATOM 777 N N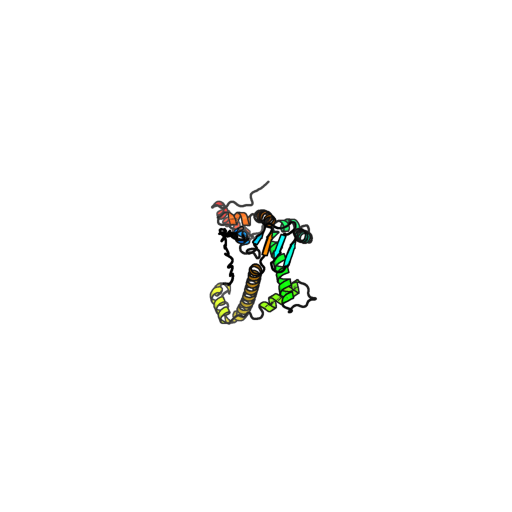 . THR A 1 101 ? 2.868 -3.181 6.502 1.00 96.62 101 THR A N 1
ATOM 778 C CA . THR A 1 101 ? 4.226 -3.138 7.063 1.00 96.62 101 THR A CA 1
ATOM 779 C C . THR A 1 101 ? 4.424 -4.218 8.124 1.00 96.62 101 THR A C 1
ATOM 781 O O . THR A 1 101 ? 5.413 -4.947 8.084 1.00 96.62 101 THR A O 1
ATOM 784 N N . ARG A 1 102 ? 3.468 -4.387 9.046 1.00 96.62 102 ARG A N 1
ATOM 785 C CA . ARG A 1 102 ? 3.538 -5.419 10.096 1.00 96.62 102 ARG A CA 1
ATOM 786 C C . ARG A 1 102 ? 3.508 -6.834 9.531 1.00 96.62 102 ARG A C 1
ATOM 788 O O . ARG A 1 102 ? 4.255 -7.688 10.005 1.00 96.62 102 ARG A O 1
ATOM 795 N N . ILE A 1 103 ? 2.662 -7.085 8.532 1.00 97.19 103 ILE A N 1
ATOM 796 C CA . ILE A 1 103 ? 2.592 -8.385 7.857 1.00 97.19 103 ILE A CA 1
ATOM 797 C C . ILE A 1 103 ? 3.901 -8.661 7.117 1.00 97.19 103 ILE A C 1
ATOM 799 O O . ILE A 1 103 ? 4.488 -9.722 7.303 1.00 97.19 103 ILE A O 1
ATOM 803 N N . LEU A 1 104 ? 4.404 -7.702 6.339 1.00 96.75 104 LEU A N 1
ATOM 804 C CA . LEU A 1 104 ? 5.663 -7.853 5.612 1.00 96.75 104 LEU A CA 1
ATOM 805 C C . LEU A 1 104 ? 6.847 -8.073 6.550 1.00 96.75 104 LEU A C 1
ATOM 807 O O . LEU A 1 104 ? 7.679 -8.930 6.267 1.00 96.75 104 LEU A O 1
ATOM 811 N N . LEU A 1 105 ? 6.904 -7.365 7.679 1.00 95.88 105 LEU A N 1
ATOM 812 C CA . LEU A 1 105 ? 7.937 -7.585 8.685 1.00 95.88 105 LEU A CA 1
ATOM 813 C C . LEU A 1 105 ? 7.834 -8.988 9.289 1.00 95.88 105 LEU A C 1
ATOM 815 O O . LEU A 1 105 ? 8.850 -9.657 9.448 1.00 95.88 105 LEU A O 1
ATOM 819 N N . GLN A 1 106 ? 6.624 -9.463 9.592 1.00 94.69 106 GLN A N 1
ATOM 820 C CA . GLN A 1 106 ? 6.419 -10.823 10.088 1.00 94.69 106 GLN A CA 1
ATOM 821 C C . GLN A 1 106 ? 6.851 -11.875 9.047 1.00 94.69 106 GLN A C 1
ATOM 823 O O . GLN A 1 106 ? 7.493 -12.864 9.402 1.00 94.69 106 GLN A O 1
ATOM 828 N N . GLU A 1 107 ? 6.520 -11.679 7.771 1.00 94.88 107 GLU A N 1
ATOM 829 C CA . GLU A 1 107 ? 6.893 -12.589 6.682 1.00 94.88 107 GLU A CA 1
ATOM 830 C C . GLU A 1 107 ? 8.398 -12.579 6.404 1.00 94.88 107 GLU A C 1
ATOM 832 O O . GLU A 1 107 ? 9.002 -13.647 6.266 1.00 94.88 107 GLU A O 1
ATOM 837 N N . ALA A 1 108 ? 9.022 -11.397 6.420 1.00 94.81 108 ALA A N 1
ATOM 838 C CA . ALA A 1 108 ? 10.470 -11.263 6.416 1.00 94.81 108 ALA A CA 1
ATOM 839 C C . ALA A 1 108 ? 11.045 -12.071 7.578 1.00 94.81 108 ALA A C 1
ATOM 841 O O . ALA A 1 108 ? 11.815 -12.995 7.347 1.00 94.81 108 ALA A O 1
ATOM 842 N N . GLN A 1 109 ? 10.562 -11.845 8.802 1.00 92.75 109 GLN A N 1
ATOM 843 C CA . GLN A 1 109 ? 11.054 -12.514 10.002 1.00 92.75 109 GLN A CA 1
ATOM 844 C C . GLN A 1 109 ? 10.992 -14.047 9.936 1.00 92.75 109 GLN A C 1
ATOM 846 O O . GLN A 1 109 ? 11.940 -14.720 10.353 1.00 92.75 109 GLN A O 1
ATOM 851 N N . LYS A 1 110 ? 9.903 -14.596 9.385 1.00 92.31 110 LYS A N 1
ATOM 852 C CA . LYS A 1 110 ? 9.705 -16.039 9.173 1.00 92.31 110 LYS A CA 1
ATOM 853 C C . LYS A 1 110 ? 10.604 -16.625 8.082 1.00 92.31 110 LYS A C 1
ATOM 855 O O . LYS A 1 110 ? 10.890 -17.818 8.130 1.00 92.31 110 LYS A O 1
ATOM 860 N N . SER A 1 111 ? 11.031 -15.823 7.106 1.00 91.06 111 SER A N 1
ATOM 861 C CA . SER A 1 111 ? 11.844 -16.295 5.978 1.00 91.06 111 SER A CA 1
ATOM 862 C C . SER A 1 111 ? 13.268 -16.692 6.376 1.00 91.06 111 SER A C 1
ATOM 864 O O . SER A 1 111 ? 13.876 -17.536 5.721 1.00 91.06 111 SER A O 1
ATOM 866 N N . GLY A 1 112 ? 13.798 -16.092 7.447 1.00 85.25 112 GLY A N 1
ATOM 867 C CA . GLY A 1 112 ? 15.16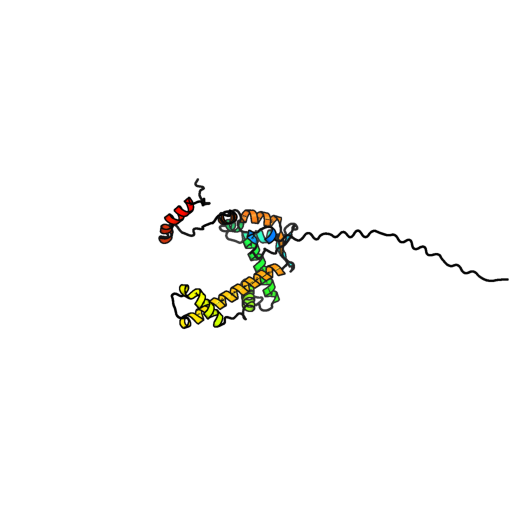9 -16.310 7.912 1.00 85.25 112 GLY A CA 1
ATOM 868 C C . GLY A 1 112 ? 16.250 -15.681 7.026 1.00 85.25 112 GLY A C 1
ATOM 869 O O . GLY A 1 112 ? 17.427 -15.949 7.250 1.00 85.25 112 GLY A O 1
ATOM 870 N N . ILE A 1 113 ? 15.868 -14.874 6.029 1.00 75.69 113 ILE A N 1
ATOM 871 C CA . ILE A 1 113 ? 16.769 -14.210 5.069 1.00 75.69 113 ILE A CA 1
ATOM 872 C C . ILE A 1 113 ? 17.348 -12.907 5.647 1.00 75.69 113 ILE A C 1
ATOM 874 O O . ILE A 1 113 ? 18.409 -12.455 5.233 1.00 75.69 113 ILE A O 1
ATOM 878 N N . GLN A 1 114 ? 16.658 -12.314 6.615 1.00 78.56 114 GLN A N 1
ATOM 879 C CA . GLN A 1 114 ? 16.924 -10.984 7.142 1.00 78.56 114 GLN A CA 1
ATOM 880 C C . GLN A 1 114 ? 18.009 -10.962 8.228 1.00 78.56 114 GLN A C 1
ATOM 882 O O . GLN A 1 114 ? 18.039 -11.819 9.121 1.00 78.56 114 GLN A O 1
ATOM 887 N N . ASP A 1 115 ? 18.840 -9.917 8.211 1.00 81.75 115 ASP A N 1
ATOM 888 C CA . ASP A 1 115 ? 19.635 -9.545 9.379 1.00 81.75 115 ASP A CA 1
ATOM 889 C C . ASP A 1 115 ? 18.687 -9.064 10.483 1.00 81.75 115 ASP A C 1
ATOM 891 O O . ASP A 1 115 ? 17.977 -8.070 10.342 1.00 81.75 115 ASP A O 1
ATOM 895 N N . LYS A 1 116 ? 18.666 -9.787 11.605 1.00 78.00 116 LYS A N 1
ATOM 896 C CA . LYS A 1 116 ? 17.798 -9.466 12.745 1.00 78.00 116 LYS A CA 1
ATOM 897 C C . LYS A 1 116 ? 18.159 -8.138 13.415 1.00 78.00 116 LYS A C 1
ATOM 899 O O . LYS A 1 116 ? 17.344 -7.638 14.186 1.00 78.00 116 LYS A O 1
ATOM 904 N N . ASN A 1 117 ? 19.349 -7.601 13.148 1.00 83.88 117 ASN A N 1
ATOM 905 C CA . ASN A 1 117 ? 19.804 -6.312 13.663 1.00 83.88 117 ASN A CA 1
ATOM 906 C C . ASN A 1 117 ? 19.522 -5.149 12.703 1.00 83.88 117 ASN A C 1
ATOM 908 O O . ASN A 1 117 ? 19.725 -4.003 13.094 1.00 83.88 117 ASN A O 1
ATOM 912 N N . ALA A 1 118 ? 19.091 -5.422 11.467 1.00 88.94 118 ALA A N 1
ATOM 913 C CA . ALA A 1 118 ? 18.734 -4.375 10.520 1.00 88.94 118 ALA A CA 1
ATOM 914 C C . ALA A 1 118 ? 17.435 -3.678 10.938 1.00 88.94 118 ALA A C 1
ATOM 916 O O . ALA A 1 118 ? 16.580 -4.270 11.607 1.00 88.94 118 ALA A O 1
ATOM 917 N N . GLU A 1 119 ? 17.258 -2.432 10.508 1.00 93.50 119 GLU A N 1
ATOM 918 C CA . GLU A 1 119 ? 16.012 -1.707 10.737 1.00 93.50 119 GLU A CA 1
ATOM 919 C C . GLU A 1 119 ? 14.837 -2.409 10.026 1.00 93.50 119 GLU A C 1
ATOM 921 O O . GLU A 1 119 ? 15.025 -3.023 8.971 1.00 93.50 119 GLU A O 1
ATOM 926 N N . PRO A 1 120 ? 13.598 -2.325 10.550 1.00 92.12 120 PRO A N 1
ATOM 927 C CA . PRO A 1 120 ? 12.448 -3.023 9.973 1.00 92.12 120 PRO A CA 1
ATOM 928 C C . PRO A 1 120 ? 12.230 -2.761 8.476 1.00 92.12 120 PRO A C 1
ATOM 930 O O . PRO A 1 120 ? 11.834 -3.669 7.746 1.00 92.12 120 PRO A O 1
ATOM 933 N N . GLY A 1 121 ? 12.504 -1.537 8.013 1.00 93.50 121 GLY A N 1
ATOM 934 C CA . GLY A 1 121 ? 12.397 -1.173 6.598 1.00 93.50 121 GLY A CA 1
ATOM 935 C C . GLY A 1 121 ? 13.378 -1.941 5.709 1.00 93.50 121 GLY A C 1
ATOM 936 O O . GLY A 1 121 ? 12.981 -2.439 4.656 1.00 93.50 121 GLY A O 1
ATOM 937 N N . ASP A 1 122 ? 14.619 -2.109 6.166 1.00 94.12 122 ASP A N 1
ATOM 938 C CA . ASP A 1 122 ? 15.653 -2.846 5.436 1.00 94.12 122 ASP A CA 1
ATOM 939 C C . ASP A 1 122 ? 15.325 -4.342 5.398 1.00 94.12 122 ASP A C 1
ATOM 941 O O . ASP A 1 122 ? 15.377 -4.960 4.336 1.00 94.12 122 ASP A O 1
ATOM 945 N N . GLN A 1 123 ? 14.851 -4.907 6.518 1.00 95.19 123 GLN A N 1
ATOM 946 C CA . GLN A 1 123 ? 14.402 -6.306 6.567 1.00 95.19 123 GLN A CA 1
ATOM 947 C C . GLN A 1 123 ? 13.284 -6.587 5.550 1.00 95.19 123 GLN A C 1
ATOM 949 O O . GLN A 1 123 ? 13.292 -7.622 4.880 1.00 95.19 123 GLN A O 1
ATOM 954 N N . ILE A 1 124 ? 12.314 -5.673 5.428 1.00 96.06 124 ILE A N 1
ATOM 955 C CA . ILE A 1 124 ? 11.223 -5.782 4.452 1.00 96.06 124 ILE A CA 1
ATOM 956 C C . ILE A 1 124 ? 11.760 -5.652 3.023 1.00 96.06 124 ILE A C 1
ATOM 958 O O . ILE A 1 124 ? 11.372 -6.437 2.156 1.00 96.06 124 ILE A O 1
ATOM 962 N N . SER A 1 125 ? 12.643 -4.681 2.775 1.00 94.31 125 SER A N 1
ATOM 963 C CA . SER A 1 125 ? 13.242 -4.438 1.459 1.00 94.31 125 SER A CA 1
ATOM 964 C C . SER A 1 125 ? 14.012 -5.662 0.954 1.00 94.31 125 SER A C 1
ATOM 966 O O . SER A 1 125 ? 13.732 -6.161 -0.139 1.00 94.31 125 SER A O 1
ATOM 968 N N . ASP A 1 126 ? 14.902 -6.215 1.780 1.00 94.19 126 ASP A N 1
ATOM 969 C CA . ASP A 1 126 ? 15.697 -7.404 1.455 1.00 94.19 126 ASP A CA 1
ATOM 970 C C . ASP A 1 126 ? 14.810 -8.622 1.201 1.00 94.19 126 ASP A C 1
ATOM 972 O O . ASP A 1 126 ? 15.002 -9.376 0.237 1.00 94.19 126 ASP A O 1
ATOM 976 N N . TYR A 1 127 ? 13.783 -8.795 2.036 1.00 95.94 127 TYR A N 1
ATOM 977 C CA . TYR A 1 127 ? 12.811 -9.857 1.857 1.00 95.94 127 TYR A CA 1
ATOM 978 C C . TYR A 1 127 ? 12.095 -9.735 0.508 1.00 95.94 127 TYR A C 1
ATOM 980 O O . TYR A 1 127 ? 12.103 -10.693 -0.267 1.00 95.94 127 TYR A O 1
ATOM 988 N N . LEU A 1 128 ? 11.530 -8.572 0.175 1.00 96.00 128 LEU A N 1
ATOM 989 C CA . LEU A 1 128 ? 10.840 -8.361 -1.100 1.00 96.00 128 LEU A CA 1
ATOM 990 C C . LEU A 1 128 ? 11.779 -8.524 -2.302 1.00 96.00 128 LEU A C 1
ATOM 992 O O . LEU A 1 128 ? 11.395 -9.162 -3.284 1.00 96.00 128 LEU A O 1
ATOM 996 N N . ALA A 1 129 ? 13.020 -8.041 -2.213 1.00 94.69 129 ALA A N 1
ATOM 997 C CA . ALA A 1 129 ? 14.030 -8.235 -3.251 1.00 94.69 129 ALA A CA 1
ATOM 998 C C . ALA A 1 129 ? 14.309 -9.728 -3.498 1.00 94.69 129 ALA A C 1
ATOM 1000 O O . ALA A 1 129 ? 14.373 -10.173 -4.648 1.00 94.69 129 ALA A O 1
ATOM 1001 N N . SER A 1 130 ? 14.387 -10.532 -2.432 1.00 94.81 130 SER A N 1
ATOM 1002 C CA . SER A 1 130 ? 14.584 -11.982 -2.539 1.00 94.81 130 SER A CA 1
ATOM 1003 C C . SER A 1 130 ? 13.426 -12.697 -3.250 1.00 94.81 130 SER A C 1
ATOM 1005 O O . SER A 1 130 ? 13.654 -13.691 -3.942 1.00 94.81 130 SER A O 1
ATOM 1007 N N . ARG A 1 131 ? 12.194 -12.178 -3.132 1.00 95.06 131 ARG A N 1
ATOM 1008 C CA . ARG A 1 131 ? 10.982 -12.748 -3.750 1.00 95.06 131 ARG A CA 1
ATOM 1009 C C . ARG A 1 131 ? 10.936 -12.552 -5.261 1.00 95.06 131 ARG A C 1
ATOM 1011 O O . ARG A 1 131 ? 10.271 -13.323 -5.944 1.00 95.06 131 ARG A O 1
ATOM 1018 N N . VAL A 1 132 ? 11.638 -11.547 -5.780 1.00 96.31 132 VAL A N 1
ATOM 1019 C CA . VAL A 1 132 ? 11.629 -11.193 -7.208 1.00 96.31 132 VAL A CA 1
ATOM 1020 C C . VAL A 1 132 ? 12.975 -11.403 -7.899 1.00 96.31 132 VAL A C 1
ATOM 1022 O O . VAL A 1 132 ? 13.160 -10.977 -9.039 1.00 96.31 132 VAL A O 1
ATOM 1025 N N . LYS A 1 133 ? 13.920 -12.080 -7.238 1.00 95.00 133 LYS A N 1
ATOM 1026 C CA . LYS A 1 133 ? 15.264 -12.341 -7.777 1.00 95.00 133 LYS A CA 1
ATOM 1027 C C . LYS A 1 133 ? 15.249 -13.123 -9.098 1.00 95.00 133 LYS A C 1
ATOM 1029 O O . LYS A 1 133 ? 16.113 -12.906 -9.938 1.00 95.00 133 LYS A O 1
ATOM 1034 N N . ASP A 1 134 ? 14.248 -13.986 -9.279 1.00 95.06 134 ASP A N 1
ATOM 1035 C CA . ASP A 1 134 ? 14.121 -14.875 -10.440 1.00 95.06 134 ASP A CA 1
ATOM 1036 C C . ASP A 1 134 ? 13.263 -14.261 -11.569 1.00 95.06 134 ASP A C 1
ATOM 1038 O O . ASP A 1 134 ? 13.038 -14.887 -12.607 1.00 95.06 134 ASP A O 1
ATOM 1042 N N . VAL A 1 135 ? 12.774 -13.024 -11.397 1.00 96.19 135 VAL A N 1
ATOM 1043 C CA . VAL A 1 135 ? 12.036 -12.299 -12.441 1.00 96.19 135 VAL A CA 1
ATOM 1044 C C . VAL A 1 135 ? 12.994 -11.916 -13.567 1.00 96.19 135 VAL A C 1
ATOM 1046 O O . VAL A 1 135 ? 14.044 -11.320 -13.332 1.00 96.19 135 VAL A O 1
ATOM 1049 N N . THR A 1 136 ? 12.613 -12.227 -14.807 1.00 95.69 136 THR A N 1
ATOM 1050 C CA . THR A 1 136 ? 13.429 -11.975 -16.002 1.00 95.69 136 THR A CA 1
ATOM 1051 C C . THR A 1 136 ? 12.616 -11.349 -17.138 1.00 95.69 136 THR A C 1
ATOM 1053 O O . THR A 1 136 ? 11.381 -11.404 -17.176 1.00 95.69 136 THR A O 1
ATOM 1056 N N . VAL A 1 137 ? 13.330 -10.730 -18.081 1.00 96.69 137 VAL A N 1
ATOM 1057 C CA . VAL A 1 137 ? 12.779 -10.153 -19.314 1.00 96.69 137 VAL A CA 1
ATOM 1058 C C . VAL A 1 137 ? 13.473 -10.789 -20.502 1.00 96.69 137 VAL A C 1
ATOM 1060 O O . VAL A 1 137 ? 14.701 -10.861 -20.556 1.00 96.69 137 VAL A O 1
ATOM 1063 N N . THR A 1 138 ? 12.684 -11.244 -21.468 1.00 95.06 138 THR A N 1
ATOM 1064 C CA . THR A 1 138 ? 13.213 -11.838 -22.695 1.00 95.06 138 THR A CA 1
ATOM 1065 C C . THR A 1 138 ? 13.451 -10.773 -23.767 1.00 95.06 138 THR A C 1
ATOM 1067 O O . THR A 1 138 ? 12.863 -9.693 -23.741 1.00 95.06 138 THR A O 1
ATOM 1070 N N . ALA A 1 139 ? 14.277 -11.080 -24.771 1.00 92.94 139 ALA A N 1
ATOM 1071 C CA . ALA A 1 139 ? 14.420 -10.205 -25.941 1.00 92.94 139 ALA A CA 1
ATOM 1072 C C . ALA A 1 139 ? 13.082 -9.999 -26.680 1.00 92.94 139 ALA A C 1
ATOM 1074 O O . ALA A 1 139 ? 12.823 -8.918 -27.200 1.00 92.94 139 ALA A O 1
ATOM 1075 N N . LYS A 1 140 ? 12.206 -11.013 -26.665 1.00 95.75 140 LYS A N 1
ATOM 1076 C CA . LYS A 1 140 ? 10.863 -10.938 -27.249 1.00 95.75 140 LYS A CA 1
ATOM 1077 C C . LYS A 1 140 ? 9.972 -9.929 -26.520 1.00 95.75 140 LYS A C 1
ATOM 1079 O O . LYS A 1 140 ? 9.245 -9.190 -27.179 1.00 95.75 140 LYS A O 1
ATOM 1084 N N . ASP A 1 141 ? 10.049 -9.872 -25.190 1.00 94.88 141 ASP A N 1
ATOM 1085 C CA . ASP A 1 141 ? 9.308 -8.883 -24.396 1.00 94.88 141 ASP A CA 1
ATOM 1086 C C . ASP A 1 141 ? 9.734 -7.457 -24.776 1.00 94.88 141 ASP A C 1
ATOM 1088 O O . ASP A 1 141 ? 8.889 -6.585 -24.971 1.00 94.88 141 ASP A O 1
ATOM 1092 N N . ALA A 1 142 ? 11.045 -7.235 -24.931 1.00 95.31 142 ALA A N 1
ATOM 1093 C CA . ALA A 1 142 ? 11.591 -5.938 -25.317 1.00 95.31 142 ALA A CA 1
ATOM 1094 C C . ALA A 1 142 ? 11.168 -5.524 -26.733 1.00 95.31 142 ALA A C 1
ATOM 1096 O O . ALA A 1 142 ? 10.778 -4.377 -26.938 1.00 95.31 142 ALA A O 1
ATOM 1097 N N . GLN A 1 143 ? 11.198 -6.460 -27.685 1.00 95.25 143 GLN A N 1
ATOM 1098 C CA . GLN A 1 143 ? 10.731 -6.219 -29.051 1.00 95.25 143 GLN A CA 1
ATOM 1099 C C . GLN A 1 143 ? 9.244 -5.841 -29.070 1.00 95.25 143 GLN A C 1
ATOM 1101 O O . GLN A 1 143 ? 8.875 -4.836 -29.665 1.00 95.25 143 GLN A O 1
ATOM 1106 N N . THR A 1 144 ? 8.409 -6.602 -28.354 1.00 95.94 144 THR A N 1
ATOM 1107 C CA . THR A 1 144 ? 6.958 -6.356 -28.279 1.00 95.94 144 THR A CA 1
ATOM 1108 C C . THR A 1 144 ? 6.669 -4.961 -27.729 1.00 95.94 144 THR A C 1
ATOM 1110 O O . THR A 1 144 ? 5.928 -4.194 -28.334 1.00 95.94 144 THR A O 1
ATOM 1113 N N . PHE A 1 145 ? 7.319 -4.593 -26.622 1.00 95.25 145 PHE A N 1
ATOM 1114 C CA . PHE A 1 145 ? 7.152 -3.269 -26.029 1.00 95.25 145 PHE A CA 1
ATOM 1115 C C . PHE A 1 145 ? 7.602 -2.137 -26.962 1.00 95.25 145 PHE A C 1
ATOM 1117 O O . PHE A 1 145 ? 6.939 -1.103 -27.039 1.00 95.25 145 PHE A O 1
ATOM 1124 N N . TYR A 1 146 ? 8.722 -2.321 -27.668 1.00 94.12 146 TYR A N 1
ATOM 1125 C CA . TYR A 1 146 ? 9.211 -1.349 -28.643 1.00 94.12 146 TYR A CA 1
ATOM 1126 C C . TYR A 1 146 ? 8.213 -1.141 -29.785 1.00 94.12 146 TYR A C 1
ATOM 1128 O O . TYR A 1 146 ? 7.920 0.000 -30.135 1.00 94.12 146 TYR A O 1
ATOM 1136 N N . ASP A 1 147 ? 7.662 -2.226 -30.331 1.00 93.88 147 ASP A N 1
ATOM 1137 C CA . ASP A 1 147 ? 6.703 -2.166 -31.434 1.00 93.88 147 ASP A CA 1
ATOM 1138 C C . ASP A 1 147 ? 5.401 -1.458 -31.018 1.00 93.88 147 ASP A C 1
ATOM 1140 O O . ASP A 1 147 ? 4.867 -0.657 -31.785 1.00 93.88 147 ASP A O 1
ATOM 1144 N N . GLU A 1 148 ? 4.939 -1.674 -29.783 1.00 93.38 148 GLU A N 1
ATOM 1145 C CA . GLU A 1 148 ? 3.755 -1.016 -29.207 1.00 93.38 148 GLU A CA 1
ATOM 1146 C C . GLU A 1 148 ? 3.991 0.457 -28.829 1.00 93.38 148 GLU A C 1
ATOM 1148 O O . GLU A 1 148 ? 3.047 1.244 -28.789 1.00 93.38 148 GLU A O 1
ATOM 1153 N N . SER A 1 149 ? 5.243 0.846 -28.568 1.00 91.38 149 SER A N 1
ATOM 1154 C CA . SER A 1 149 ? 5.593 2.162 -28.006 1.00 91.38 149 SER A CA 1
ATOM 1155 C C . SER A 1 149 ? 6.457 3.019 -28.937 1.00 91.38 149 SER A C 1
ATOM 1157 O O . SER A 1 149 ? 7.020 4.027 -28.512 1.00 91.38 149 SER A O 1
ATOM 1159 N N . LYS A 1 150 ? 6.595 2.638 -30.212 1.00 86.00 150 LYS A N 1
ATOM 1160 C CA . LYS A 1 150 ? 7.566 3.225 -31.151 1.00 86.00 150 LYS A CA 1
ATOM 1161 C C . LYS A 1 150 ? 7.424 4.738 -31.327 1.00 86.00 150 LYS A C 1
ATOM 1163 O O . LYS A 1 150 ? 8.426 5.443 -31.443 1.00 86.00 150 LYS A O 1
ATOM 1168 N N . GLU A 1 151 ? 6.191 5.237 -31.323 1.00 84.69 151 GLU A N 1
ATOM 1169 C CA . GLU A 1 151 ? 5.897 6.672 -31.411 1.00 84.69 151 GLU A CA 1
ATOM 1170 C C . GLU A 1 151 ? 6.442 7.436 -30.194 1.00 84.69 151 GLU A C 1
ATOM 1172 O O . GLU A 1 151 ? 7.059 8.489 -30.343 1.00 84.69 151 GLU A O 1
ATOM 1177 N N . MET A 1 152 ? 6.324 6.853 -28.996 1.00 80.88 152 MET A N 1
ATOM 1178 C CA . MET A 1 152 ? 6.845 7.431 -27.752 1.00 80.88 152 MET A CA 1
ATOM 1179 C C . MET A 1 152 ? 8.381 7.409 -27.679 1.00 80.88 152 MET A C 1
ATOM 1181 O O . MET A 1 152 ? 8.966 8.175 -26.918 1.00 80.88 152 MET A O 1
ATOM 1185 N N . MET A 1 153 ? 9.040 6.563 -28.477 1.00 82.62 153 MET A N 1
ATOM 1186 C CA . MET A 1 153 ? 10.503 6.421 -28.527 1.00 82.62 153 MET A CA 1
ATOM 1187 C C . MET A 1 153 ? 11.182 7.396 -29.503 1.00 82.62 153 MET A C 1
ATOM 1189 O O . MET A 1 153 ? 12.386 7.295 -29.742 1.00 82.62 153 MET A O 1
ATOM 1193 N N . GLY A 1 154 ? 10.431 8.321 -30.113 1.00 83.50 154 GLY A N 1
ATOM 1194 C CA . GLY A 1 154 ? 10.988 9.343 -31.007 1.00 83.50 154 GLY A CA 1
ATOM 1195 C C . GLY A 1 154 ? 11.665 8.779 -32.263 1.00 83.50 154 GLY A C 1
ATOM 1196 O O . GLY A 1 154 ? 12.509 9.446 -32.856 1.00 83.50 154 GLY A O 1
ATOM 1197 N N . GLY A 1 155 ? 11.327 7.546 -32.660 1.00 83.12 155 GLY A N 1
ATOM 1198 C CA . GLY A 1 155 ? 11.889 6.884 -33.840 1.00 83.12 155 GLY A CA 1
ATOM 1199 C C . GLY A 1 155 ? 13.296 6.296 -33.669 1.00 83.12 155 GLY A C 1
ATOM 1200 O O . GLY A 1 155 ? 13.878 5.871 -34.668 1.00 83.12 155 GLY A O 1
ATOM 1201 N N . ALA A 1 156 ? 13.842 6.246 -32.447 1.00 89.38 156 ALA A N 1
ATOM 1202 C CA . ALA A 1 156 ? 15.132 5.607 -32.179 1.00 89.38 156 ALA A CA 1
ATOM 1203 C C . ALA A 1 156 ? 15.108 4.113 -32.577 1.00 89.38 156 ALA A C 1
ATOM 1205 O O . ALA A 1 156 ? 14.152 3.429 -32.218 1.00 89.38 156 ALA A O 1
ATOM 1206 N N . PRO A 1 157 ? 16.120 3.583 -33.290 1.00 92.50 157 PRO A N 1
ATOM 1207 C CA . PRO A 1 157 ? 16.182 2.169 -33.662 1.00 92.50 157 PRO A CA 1
ATOM 1208 C C . PRO A 1 157 ? 16.223 1.218 -32.452 1.00 92.50 157 PRO A C 1
ATOM 1210 O O . PRO A 1 157 ? 16.781 1.553 -31.407 1.00 92.50 157 PRO A O 1
ATOM 1213 N N . PHE A 1 158 ? 15.652 0.015 -32.599 1.00 92.62 158 PHE A N 1
ATOM 1214 C CA . PHE A 1 158 ? 15.507 -0.949 -31.496 1.00 92.62 158 PHE A CA 1
ATOM 1215 C C . PHE A 1 158 ? 16.841 -1.335 -30.847 1.00 92.62 158 PHE A C 1
ATOM 1217 O O . PHE A 1 158 ? 16.930 -1.401 -29.626 1.00 92.62 158 PHE A O 1
ATOM 1224 N N . ASP A 1 159 ? 17.886 -1.543 -31.644 1.00 93.50 159 ASP A N 1
ATOM 1225 C CA . ASP A 1 159 ? 19.233 -1.896 -31.182 1.00 93.50 159 ASP A CA 1
ATOM 1226 C C . ASP A 1 159 ? 19.835 -0.860 -30.218 1.00 93.50 159 ASP A C 1
ATOM 1228 O O . ASP A 1 159 ? 20.548 -1.231 -29.287 1.00 93.50 159 ASP A O 1
ATOM 1232 N N . GLN A 1 160 ? 19.501 0.422 -30.382 1.00 92.88 160 GLN A N 1
ATOM 1233 C CA . GLN A 1 160 ? 19.963 1.501 -29.505 1.00 92.88 160 GLN A CA 1
ATOM 1234 C C . GLN A 1 160 ? 19.224 1.542 -28.165 1.00 92.88 160 GLN A C 1
ATOM 1236 O O . GLN A 1 160 ? 19.786 1.984 -27.163 1.00 92.88 160 GLN A O 1
ATOM 1241 N N . VAL A 1 161 ? 17.965 1.096 -28.130 1.00 93.12 161 VAL A N 1
ATOM 1242 C CA . VAL A 1 161 ? 17.096 1.212 -26.945 1.00 93.12 161 VAL A CA 1
ATOM 1243 C C . VAL A 1 161 ? 16.830 -0.118 -26.245 1.00 93.12 161 VAL A C 1
ATOM 1245 O O . VAL A 1 161 ? 16.301 -0.122 -25.135 1.00 93.12 161 VAL A O 1
ATOM 1248 N N . GLN A 1 162 ? 17.219 -1.245 -26.845 1.00 94.06 162 GLN A N 1
ATOM 1249 C CA . GLN A 1 162 ? 16.902 -2.595 -26.379 1.00 94.06 162 GLN A CA 1
ATOM 1250 C C . GLN A 1 162 ? 17.245 -2.815 -24.899 1.00 94.06 162 GLN A C 1
ATOM 1252 O O . GLN A 1 162 ? 16.406 -3.305 -24.145 1.00 94.06 162 GLN A O 1
ATOM 1257 N N . GLU A 1 163 ? 18.460 -2.473 -24.466 1.00 94.88 163 GLU A N 1
ATOM 1258 C CA . GLU A 1 163 ? 18.902 -2.738 -23.088 1.00 94.88 163 GLU A CA 1
ATOM 1259 C C . GLU A 1 163 ? 18.211 -1.825 -22.062 1.00 94.88 163 GLU A C 1
ATOM 1261 O O . GLU A 1 163 ? 17.877 -2.267 -20.958 1.00 94.88 163 GLU A O 1
ATOM 1266 N N . ASN A 1 164 ? 17.885 -0.588 -22.451 1.00 92.56 164 ASN A N 1
ATOM 1267 C CA . ASN A 1 164 ? 17.082 0.317 -21.625 1.00 92.56 164 ASN A CA 1
ATOM 1268 C C . ASN A 1 164 ? 15.646 -0.196 -21.489 1.00 92.56 164 ASN A C 1
ATOM 1270 O O . ASN A 1 164 ? 15.102 -0.217 -20.386 1.00 92.56 164 ASN A O 1
ATOM 1274 N N . ILE A 1 165 ? 15.054 -0.678 -22.587 1.00 94.75 165 ILE A N 1
ATOM 1275 C CA . ILE A 1 165 ? 13.728 -1.300 -22.581 1.00 94.75 165 ILE A CA 1
ATOM 1276 C C . ILE A 1 165 ? 13.730 -2.536 -21.684 1.00 94.75 165 ILE A C 1
ATOM 1278 O O . ILE A 1 165 ? 12.853 -2.669 -20.837 1.00 94.75 165 ILE A O 1
ATOM 1282 N N . LYS A 1 166 ? 14.721 -3.426 -21.812 1.00 96.44 166 LYS A N 1
ATOM 1283 C CA . LYS A 1 166 ? 14.826 -4.606 -20.942 1.00 96.44 166 LYS A CA 1
ATOM 1284 C C . LYS A 1 166 ? 14.916 -4.221 -19.469 1.00 96.44 166 LYS A C 1
ATOM 1286 O O . LYS A 1 166 ? 14.217 -4.820 -18.659 1.00 96.44 166 LYS A O 1
ATOM 1291 N N . SER A 1 167 ? 15.732 -3.223 -19.132 1.00 96.12 167 SER A N 1
ATOM 1292 C CA . SER A 1 167 ? 15.893 -2.750 -17.752 1.00 96.12 167 SER A CA 1
ATOM 1293 C C . SER A 1 167 ? 14.596 -2.150 -17.202 1.00 96.12 167 SER A C 1
ATOM 1295 O O . SER A 1 167 ? 14.168 -2.508 -16.107 1.00 96.12 167 SER A O 1
ATOM 1297 N N . PHE A 1 168 ? 13.922 -1.311 -17.993 1.00 95.19 168 PHE A N 1
ATOM 1298 C CA . PHE A 1 168 ? 12.618 -0.742 -17.649 1.00 95.19 168 PHE A CA 1
ATOM 1299 C C . PHE A 1 168 ? 11.557 -1.828 -17.433 1.00 95.19 168 PHE A C 1
ATOM 1301 O O . PHE A 1 168 ? 10.862 -1.836 -16.418 1.00 95.19 168 PHE A O 1
ATOM 1308 N N . LEU A 1 169 ? 11.454 -2.780 -18.363 1.00 96.94 169 LEU A N 1
ATOM 1309 C CA . LEU A 1 169 ? 10.510 -3.891 -18.267 1.00 96.94 169 LEU A CA 1
ATOM 1310 C C . LEU A 1 169 ? 10.814 -4.798 -17.075 1.00 96.94 169 LEU A C 1
ATOM 1312 O O . LEU A 1 169 ? 9.884 -5.332 -16.475 1.00 96.94 169 LEU A O 1
ATOM 1316 N N . LEU A 1 170 ? 12.091 -4.984 -16.736 1.00 97.56 170 LEU A N 1
ATOM 1317 C CA . LEU A 1 170 ? 12.501 -5.812 -15.609 1.00 97.56 170 LEU A CA 1
ATOM 1318 C C . LEU A 1 170 ? 12.041 -5.175 -14.305 1.00 97.56 170 LEU A C 1
ATOM 1320 O O . LEU A 1 170 ? 11.426 -5.853 -13.486 1.00 97.56 170 LEU A O 1
ATOM 1324 N N . GLU A 1 171 ? 12.292 -3.878 -14.143 1.00 96.69 171 GLU A N 1
ATOM 1325 C CA . GLU A 1 171 ? 11.854 -3.134 -12.966 1.00 96.69 171 GLU A CA 1
ATOM 1326 C C . GLU A 1 171 ? 10.327 -3.123 -12.854 1.00 96.69 171 GLU A C 1
ATOM 1328 O O . GLU A 1 171 ? 9.780 -3.469 -11.809 1.00 96.69 171 GLU A O 1
ATOM 1333 N N . ARG A 1 172 ? 9.620 -2.863 -13.962 1.00 96.44 172 ARG A N 1
ATOM 1334 C CA . ARG A 1 172 ? 8.154 -2.916 -13.995 1.00 96.44 172 ARG A CA 1
ATOM 1335 C C . ARG A 1 172 ? 7.618 -4.292 -13.585 1.00 96.44 172 ARG A C 1
ATOM 1337 O O . ARG A 1 172 ? 6.761 -4.371 -12.710 1.00 96.44 172 ARG A O 1
ATOM 1344 N N . LYS A 1 173 ? 8.149 -5.383 -14.154 1.00 97.38 173 LYS A N 1
ATOM 1345 C CA . LYS A 1 173 ? 7.738 -6.755 -13.800 1.00 97.38 173 LYS A CA 1
ATOM 1346 C C . LYS A 1 173 ? 8.012 -7.082 -12.331 1.00 97.38 173 LYS A C 1
ATOM 1348 O O . LYS A 1 173 ? 7.200 -7.753 -11.699 1.00 97.38 173 LYS A O 1
ATOM 1353 N N . LYS A 1 174 ? 9.140 -6.627 -11.774 1.00 97.50 174 LYS A N 1
ATOM 1354 C CA . LYS A 1 174 ? 9.450 -6.801 -10.346 1.00 97.50 174 LYS A CA 1
ATOM 1355 C C . LYS A 1 174 ? 8.441 -6.063 -9.469 1.00 97.50 174 LYS A C 1
ATOM 1357 O O . LYS A 1 174 ? 7.922 -6.658 -8.529 1.00 97.50 174 LYS A O 1
ATOM 1362 N N . GLN A 1 175 ? 8.116 -4.814 -9.800 1.00 96.62 175 GLN A N 1
ATOM 1363 C CA . GLN A 1 175 ? 7.114 -4.027 -9.076 1.00 96.62 175 GLN A CA 1
ATOM 1364 C C . GLN A 1 175 ? 5.726 -4.673 -9.135 1.00 96.62 175 GLN A C 1
ATOM 1366 O O . GLN A 1 175 ? 5.078 -4.814 -8.100 1.00 96.62 175 GLN A O 1
ATOM 1371 N N . GLU A 1 176 ? 5.293 -5.134 -10.310 1.00 96.56 176 GLU A N 1
ATOM 1372 C CA . GLU A 1 176 ? 4.032 -5.867 -10.485 1.00 96.56 176 GLU A CA 1
ATOM 1373 C C . GLU A 1 176 ? 4.003 -7.157 -9.651 1.00 96.56 176 GLU A C 1
ATOM 1375 O O . GLU A 1 176 ? 3.009 -7.438 -8.979 1.00 96.56 176 GLU A O 1
ATOM 1380 N N . ALA A 1 177 ? 5.102 -7.918 -9.631 1.00 97.50 177 ALA A N 1
ATOM 1381 C CA . ALA A 1 177 ? 5.215 -9.132 -8.826 1.00 97.50 177 ALA A CA 1
ATOM 1382 C C . ALA A 1 177 ? 5.137 -8.840 -7.316 1.00 97.50 177 ALA A C 1
ATOM 1384 O O . ALA A 1 177 ? 4.433 -9.546 -6.593 1.00 97.50 177 ALA A O 1
ATOM 1385 N N . VAL A 1 178 ? 5.804 -7.782 -6.838 1.00 97.12 178 VAL A N 1
ATOM 1386 C CA . VAL A 1 178 ? 5.706 -7.331 -5.438 1.00 97.12 178 VAL A CA 1
ATOM 1387 C C . VAL A 1 178 ? 4.277 -6.900 -5.100 1.00 97.12 178 VAL A C 1
ATOM 1389 O O . VAL A 1 178 ? 3.744 -7.317 -4.073 1.00 97.12 178 VAL A O 1
ATOM 1392 N N . GLN A 1 179 ? 3.630 -6.108 -5.957 1.00 94.38 179 GLN A N 1
ATOM 1393 C CA . GLN A 1 179 ? 2.249 -5.661 -5.743 1.00 94.38 179 GLN A CA 1
ATOM 1394 C C . GLN A 1 179 ? 1.267 -6.837 -5.706 1.00 94.38 179 GLN A C 1
ATOM 1396 O O . GLN A 1 179 ? 0.411 -6.893 -4.822 1.00 94.38 179 GLN A O 1
ATOM 1401 N N . GLY A 1 180 ? 1.412 -7.798 -6.624 1.00 94.88 180 GLY A N 1
ATOM 1402 C CA . GLY A 1 180 ? 0.628 -9.033 -6.629 1.00 94.88 180 GLY A CA 1
ATOM 1403 C C . GLY A 1 180 ? 0.815 -9.827 -5.338 1.00 94.88 180 GLY A C 1
ATOM 1404 O O . GLY A 1 180 ? -0.164 -10.207 -4.702 1.00 94.88 180 GLY A O 1
ATOM 1405 N N . TYR A 1 181 ? 2.061 -9.973 -4.886 1.00 95.88 181 TYR A N 1
ATOM 1406 C CA . TYR A 1 181 ? 2.370 -10.642 -3.627 1.00 95.88 181 TYR A CA 1
ATOM 1407 C C . TYR A 1 181 ? 1.726 -9.953 -2.413 1.00 95.88 181 TYR A C 1
ATOM 1409 O O . TYR A 1 181 ? 1.090 -10.618 -1.598 1.00 95.88 181 TYR A O 1
ATOM 1417 N N . ILE A 1 182 ? 1.832 -8.624 -2.304 1.00 95.31 182 ILE A N 1
ATOM 1418 C CA . ILE A 1 182 ? 1.197 -7.857 -1.219 1.00 95.31 182 ILE A CA 1
ATOM 1419 C C . ILE A 1 182 ? -0.325 -8.015 -1.264 1.00 95.31 182 ILE A C 1
ATOM 1421 O O . ILE A 1 182 ? -0.958 -8.195 -0.228 1.00 95.31 182 ILE A O 1
ATOM 1425 N N . LYS A 1 183 ? -0.934 -8.001 -2.450 1.00 92.56 183 LYS A N 1
ATOM 1426 C CA . LYS A 1 183 ? -2.374 -8.231 -2.595 1.00 92.56 183 LYS A CA 1
ATOM 1427 C C . LYS A 1 183 ? -2.787 -9.611 -2.067 1.00 92.56 183 LYS A C 1
ATOM 1429 O O . LYS A 1 183 ? -3.751 -9.701 -1.310 1.00 92.56 183 LYS A O 1
ATOM 1434 N N . ASP A 1 184 ? -2.037 -10.657 -2.401 1.00 94.00 184 ASP A N 1
ATOM 1435 C CA . ASP A 1 184 ? -2.322 -12.026 -1.954 1.00 94.00 184 ASP A CA 1
ATOM 1436 C C . ASP A 1 184 ? -2.094 -12.212 -0.437 1.00 94.00 184 ASP A C 1
ATOM 1438 O O . ASP A 1 184 ? -2.738 -13.047 0.212 1.00 94.00 184 ASP A O 1
ATOM 1442 N N . LEU A 1 185 ? -1.221 -11.400 0.174 1.00 94.31 185 LEU A N 1
ATOM 1443 C CA . LEU A 1 185 ? -1.062 -11.357 1.630 1.00 94.31 185 LEU A CA 1
ATOM 1444 C C . LEU A 1 185 ? -2.341 -10.887 2.331 1.00 94.31 185 LEU A C 1
ATOM 1446 O O . LEU A 1 185 ? -2.729 -11.496 3.328 1.00 94.31 185 LEU A O 1
ATOM 1450 N N . GLY A 1 186 ? -3.018 -9.864 1.804 1.00 88.75 186 GLY A N 1
ATOM 1451 C CA . GLY A 1 186 ? -4.277 -9.370 2.373 1.00 88.75 186 GLY A CA 1
ATOM 1452 C C . GLY A 1 186 ? -5.345 -10.463 2.432 1.00 88.75 186 GLY A C 1
ATOM 1453 O O . GLY A 1 186 ? -5.963 -10.682 3.475 1.00 88.75 186 GLY A O 1
ATOM 1454 N N . ASP A 1 187 ? -5.466 -11.230 1.348 1.00 88.44 187 ASP A N 1
ATOM 1455 C CA . ASP A 1 187 ? -6.445 -12.313 1.224 1.00 88.44 187 ASP A CA 1
ATOM 1456 C C . ASP A 1 187 ? -6.112 -13.517 2.133 1.00 88.44 187 ASP A C 1
ATOM 1458 O O . ASP A 1 187 ? -7.005 -14.154 2.696 1.00 88.44 187 ASP A O 1
ATOM 1462 N N . SER A 1 188 ? -4.827 -13.822 2.337 1.00 92.19 188 SER A N 1
ATOM 1463 C CA . SER A 1 188 ? -4.386 -14.972 3.146 1.00 92.19 188 SER A CA 1
ATOM 1464 C C . SER A 1 188 ? -4.370 -14.722 4.660 1.00 92.19 188 SER A C 1
ATOM 1466 O O . SER A 1 188 ? -4.483 -15.674 5.437 1.00 92.19 188 SER A O 1
ATOM 1468 N N . HIS A 1 189 ? -4.285 -13.464 5.104 1.00 94.62 189 HIS A N 1
ATOM 1469 C CA . HIS A 1 189 ? -4.125 -13.112 6.521 1.00 94.62 189 HIS A CA 1
ATOM 1470 C C . HIS A 1 189 ? -5.429 -13.047 7.328 1.00 94.62 189 HIS A C 1
ATOM 1472 O O . HIS A 1 189 ? -5.376 -12.802 8.536 1.00 94.62 189 HIS A O 1
ATOM 1478 N N . ARG A 1 190 ? -6.590 -13.309 6.705 1.00 94.25 190 ARG A N 1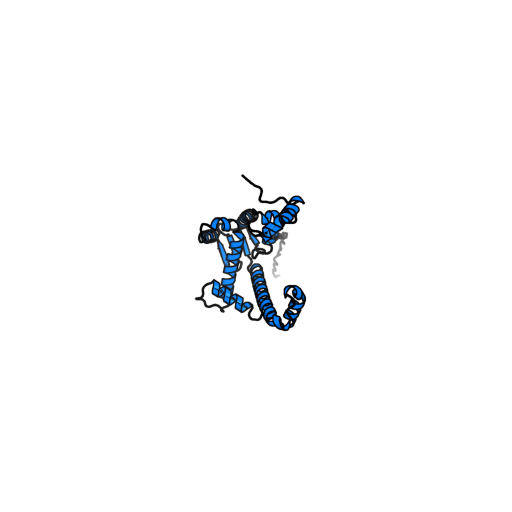
ATOM 1479 C CA . ARG A 1 190 ? -7.918 -13.310 7.358 1.00 94.25 190 ARG A CA 1
ATOM 1480 C C . ARG A 1 190 ? -8.122 -12.061 8.222 1.00 94.25 190 ARG A C 1
ATOM 1482 O O . ARG A 1 190 ? -8.244 -12.143 9.445 1.00 94.25 190 ARG A O 1
ATOM 1489 N N . LEU A 1 191 ? -8.057 -10.901 7.578 1.00 96.69 191 LEU A N 1
ATOM 1490 C CA . LEU A 1 191 ? -8.170 -9.610 8.246 1.00 96.69 191 LEU A CA 1
ATOM 1491 C C . LEU A 1 191 ? -9.580 -9.439 8.832 1.00 96.69 191 LEU A C 1
ATOM 1493 O O . LEU A 1 191 ? -10.571 -9.748 8.176 1.00 96.69 191 LEU A O 1
ATOM 1497 N N . GLN A 1 192 ? -9.672 -8.909 10.047 1.00 97.12 192 GLN A N 1
ATOM 1498 C CA . GLN A 1 192 ? -10.923 -8.497 10.680 1.00 97.12 192 GLN A CA 1
ATOM 1499 C C . GLN A 1 192 ? -10.783 -7.052 11.145 1.00 97.12 192 GLN A C 1
ATOM 1501 O O . GLN A 1 192 ? -9.838 -6.728 11.868 1.00 97.12 192 GLN A O 1
ATOM 1506 N N . ILE A 1 193 ? -11.719 -6.192 10.749 1.00 97.75 193 ILE A N 1
ATOM 1507 C CA . ILE A 1 193 ? -11.684 -4.754 11.032 1.00 97.75 193 ILE A CA 1
ATOM 1508 C C . ILE A 1 193 ? -12.943 -4.302 11.772 1.00 97.75 193 ILE A C 1
ATOM 1510 O O . ILE A 1 193 ? -14.059 -4.741 11.486 1.00 97.75 193 ILE A O 1
ATOM 1514 N N . ASN A 1 194 ? -12.756 -3.392 12.728 1.00 97.88 194 ASN A N 1
ATOM 1515 C CA . ASN A 1 194 ? -13.836 -2.769 13.479 1.00 97.88 194 ASN A CA 1
ATOM 1516 C C . ASN A 1 194 ? -14.791 -2.017 12.541 1.00 97.88 194 ASN A C 1
ATOM 1518 O O . ASN A 1 194 ? -14.459 -0.957 11.998 1.00 97.88 194 ASN A O 1
ATOM 1522 N N . ARG A 1 195 ? -16.011 -2.550 12.392 1.00 97.06 195 ARG A N 1
ATOM 1523 C CA . ARG A 1 195 ? -17.026 -2.016 11.478 1.00 97.06 195 ARG A CA 1
ATOM 1524 C C . ARG A 1 195 ? -17.379 -0.560 11.776 1.00 97.06 195 ARG A C 1
ATOM 1526 O O . ARG A 1 195 ? -17.453 0.237 10.845 1.00 97.06 195 ARG A O 1
ATOM 1533 N N . LYS A 1 196 ? -17.594 -0.211 13.050 1.00 96.31 196 LYS A N 1
ATOM 1534 C CA . LYS A 1 196 ? -18.021 1.141 13.459 1.00 96.31 196 LYS A CA 1
ATOM 1535 C C . LYS A 1 196 ? -16.940 2.175 13.180 1.00 96.31 196 LYS A C 1
ATOM 1537 O O . LYS A 1 196 ? -17.240 3.268 12.707 1.00 96.31 196 LYS A O 1
ATOM 1542 N N . TRP A 1 197 ? -15.685 1.820 13.451 1.00 97.12 197 TRP A N 1
ATOM 1543 C CA . TRP A 1 197 ? -14.560 2.692 13.137 1.00 97.12 197 TRP A CA 1
ATOM 1544 C C . TRP A 1 197 ? -14.451 2.914 11.629 1.00 97.12 197 TRP A C 1
ATOM 1546 O O . TRP A 1 197 ? -14.392 4.061 11.188 1.00 97.12 197 TRP A O 1
ATOM 1556 N N . LEU A 1 198 ? -14.497 1.839 10.833 1.00 97.31 198 LEU A N 1
ATOM 1557 C CA . LEU A 1 198 ? -14.361 1.949 9.383 1.00 97.31 198 LEU A CA 1
ATOM 1558 C C . LEU A 1 198 ? -15.499 2.770 8.765 1.00 97.31 198 LEU A C 1
ATOM 1560 O O . LEU A 1 198 ? -15.243 3.591 7.894 1.00 97.31 198 LEU A O 1
ATOM 1564 N N . GLU A 1 199 ? -16.732 2.604 9.244 1.00 96.62 199 GLU A N 1
ATOM 1565 C CA . GLU A 1 199 ? -17.896 3.389 8.811 1.00 96.62 199 GLU A CA 1
ATOM 1566 C C . GLU A 1 199 ? -17.702 4.898 9.052 1.00 96.62 199 GLU A C 1
ATOM 1568 O O . GLU A 1 199 ? -17.945 5.722 8.159 1.00 96.62 199 GLU A O 1
ATOM 1573 N N . ALA A 1 200 ? -17.197 5.265 10.234 1.00 96.31 200 ALA A N 1
ATOM 1574 C CA . ALA A 1 200 ? -16.889 6.651 10.575 1.00 96.31 200 ALA A CA 1
ATOM 1575 C C . ALA A 1 200 ? -15.768 7.218 9.688 1.00 96.31 200 ALA A C 1
ATOM 1577 O O . ALA A 1 200 ? -15.931 8.285 9.090 1.00 96.31 200 ALA A O 1
ATOM 1578 N N . GLN A 1 201 ? -14.659 6.485 9.538 1.00 96.25 201 GLN A N 1
ATOM 1579 C CA . GLN A 1 201 ? -13.526 6.948 8.732 1.00 96.25 201 GLN A CA 1
ATOM 1580 C C . GLN A 1 201 ? -13.840 6.994 7.242 1.00 96.25 201 GLN A C 1
ATOM 1582 O O . GLN A 1 201 ? -13.376 7.888 6.541 1.00 96.25 201 GLN A O 1
ATOM 1587 N N . TYR A 1 202 ? -14.666 6.078 6.746 1.00 94.62 202 TYR A N 1
ATOM 1588 C CA . TYR A 1 202 ? -15.099 6.087 5.357 1.00 94.62 202 TYR A CA 1
ATOM 1589 C C . TYR A 1 202 ? -15.919 7.342 5.051 1.00 94.62 202 TYR A C 1
ATOM 1591 O O . TYR A 1 202 ? -15.738 7.966 4.007 1.00 94.62 202 TYR A O 1
ATOM 1599 N N . SER A 1 203 ? -16.778 7.760 5.982 1.00 93.62 203 SER A N 1
ATOM 1600 C CA . SER A 1 203 ? -17.562 8.991 5.846 1.00 93.62 203 SER A CA 1
ATOM 1601 C C . SER A 1 203 ? -16.675 10.240 5.784 1.00 93.62 203 SER A C 1
ATOM 1603 O O . SER A 1 203 ? -16.923 11.114 4.954 1.00 93.62 203 SER A O 1
ATOM 1605 N N . ILE A 1 204 ? -15.617 10.293 6.601 1.00 93.75 204 ILE A N 1
ATOM 1606 C CA . ILE A 1 204 ? -14.615 11.370 6.579 1.00 93.75 204 ILE A CA 1
ATOM 1607 C C . ILE A 1 204 ? -13.829 11.346 5.265 1.00 93.75 204 ILE A C 1
ATOM 1609 O O . ILE A 1 204 ? -13.811 12.345 4.550 1.00 93.75 204 ILE A O 1
ATOM 1613 N N . MET A 1 205 ? -13.261 10.191 4.905 1.00 91.12 205 MET A N 1
ATOM 1614 C CA . MET A 1 205 ? -12.449 10.009 3.700 1.00 91.12 205 MET A CA 1
ATOM 1615 C C . MET A 1 205 ? -13.206 10.452 2.445 1.00 91.12 205 MET A C 1
ATOM 1617 O O . MET A 1 205 ? -12.651 11.148 1.603 1.00 91.12 205 MET A O 1
ATOM 1621 N N . ARG A 1 206 ? -14.495 10.106 2.326 1.00 90.12 206 ARG A N 1
ATOM 1622 C CA . ARG A 1 206 ? -15.329 10.482 1.172 1.00 90.12 206 ARG A CA 1
ATOM 1623 C C . ARG A 1 206 ? -15.691 11.960 1.105 1.00 90.12 206 ARG A C 1
ATOM 1625 O O . ARG A 1 206 ? -16.206 12.416 0.084 1.00 90.12 206 ARG A O 1
ATOM 1632 N N . ASN A 1 207 ? -15.452 12.726 2.163 1.00 90.31 207 ASN A N 1
ATOM 1633 C CA . ASN A 1 207 ? -15.790 14.140 2.211 1.00 90.31 207 ASN A CA 1
ATOM 1634 C C . ASN A 1 207 ? -14.737 15.024 1.514 1.00 90.31 207 ASN A C 1
ATOM 1636 O O . ASN A 1 207 ? -14.402 16.099 1.997 1.00 90.31 207 ASN A O 1
ATOM 1640 N N . ASN A 1 208 ? -14.253 14.608 0.344 1.00 87.44 208 ASN A N 1
ATOM 1641 C CA . ASN A 1 208 ? -13.302 15.362 -0.471 1.00 87.44 208 ASN A CA 1
ATOM 1642 C C . ASN A 1 208 ? -13.888 15.632 -1.876 1.00 87.44 208 ASN A C 1
ATOM 1644 O O . ASN A 1 208 ? -14.789 14.913 -2.323 1.00 87.44 208 ASN A O 1
ATOM 1648 N N . PRO A 1 209 ? -13.439 16.687 -2.582 1.00 86.81 209 PRO A N 1
ATOM 1649 C CA . PRO A 1 209 ? -14.010 17.065 -3.875 1.00 86.81 209 PRO A CA 1
ATOM 1650 C C . PRO A 1 209 ? -13.818 15.995 -4.959 1.00 86.81 209 PRO A C 1
ATOM 1652 O O . PRO A 1 209 ? -14.695 15.839 -5.807 1.00 86.81 209 PRO A O 1
ATOM 1655 N N . VAL A 1 210 ? -12.721 15.231 -4.914 1.00 87.81 210 VAL A N 1
ATOM 1656 C CA . VAL A 1 210 ? -12.403 14.201 -5.915 1.00 87.81 210 VAL A CA 1
ATOM 1657 C C . VAL A 1 210 ? -13.365 13.020 -5.803 1.00 87.81 210 VAL A C 1
ATOM 1659 O O . VAL A 1 210 ? -13.968 12.630 -6.800 1.00 87.81 210 VAL A O 1
ATOM 1662 N N . ASP A 1 211 ? -13.589 12.482 -4.603 1.00 87.25 211 ASP A N 1
ATOM 1663 C CA . ASP A 1 211 ? -14.514 11.357 -4.418 1.00 87.25 211 ASP A CA 1
ATOM 1664 C C . ASP A 1 211 ? -15.979 11.758 -4.621 1.00 87.25 211 ASP A C 1
ATOM 1666 O O . ASP A 1 211 ? -16.763 10.973 -5.165 1.00 87.25 211 ASP A O 1
ATOM 1670 N N . LYS A 1 212 ? -16.359 12.994 -4.272 1.00 88.12 212 LYS A N 1
ATOM 1671 C CA . LYS A 1 212 ? -17.685 13.539 -4.614 1.00 88.12 212 LYS A CA 1
ATOM 1672 C C . LYS A 1 212 ? -17.888 13.600 -6.126 1.00 88.12 212 LYS A C 1
ATOM 1674 O O . LYS A 1 212 ? -18.939 13.201 -6.619 1.00 88.12 212 LYS A O 1
ATOM 1679 N N . ALA A 1 213 ? -16.880 14.056 -6.867 1.00 88.19 213 ALA A N 1
ATOM 1680 C CA . ALA A 1 213 ? -16.937 14.095 -8.322 1.00 88.19 213 ALA A CA 1
ATOM 1681 C C . ALA A 1 213 ? -16.975 12.677 -8.925 1.00 88.19 213 ALA A C 1
ATOM 1683 O O . ALA A 1 213 ? -17.850 12.383 -9.740 1.00 88.19 213 ALA A O 1
ATOM 1684 N N . ARG A 1 214 ? -16.132 11.756 -8.436 1.00 85.62 214 ARG A N 1
ATOM 1685 C CA . ARG A 1 214 ? -16.085 10.349 -8.875 1.00 85.62 214 ARG A CA 1
ATOM 1686 C C . ARG A 1 214 ? -17.409 9.612 -8.672 1.00 85.62 214 ARG A C 1
ATOM 1688 O O . ARG A 1 214 ? -17.798 8.803 -9.507 1.00 85.62 214 ARG A O 1
ATOM 1695 N N . THR A 1 215 ? -18.118 9.903 -7.585 1.00 85.75 215 THR A N 1
ATOM 1696 C CA . THR A 1 215 ? -19.418 9.284 -7.274 1.00 85.75 215 THR A CA 1
ATOM 1697 C C . THR A 1 215 ? -20.613 10.001 -7.907 1.00 85.75 215 THR A C 1
ATOM 1699 O O . THR A 1 215 ? -21.729 9.494 -7.837 1.00 85.75 215 THR A O 1
ATOM 1702 N N . SER A 1 216 ? -20.405 11.141 -8.576 1.00 87.62 216 SER A N 1
ATOM 1703 C CA . SER A 1 216 ? -21.487 11.933 -9.181 1.00 87.62 216 SER A CA 1
ATOM 1704 C C . SER A 1 216 ? -22.108 11.313 -10.439 1.00 87.62 216 SER A C 1
ATOM 1706 O O . SER A 1 216 ? -23.145 11.787 -10.901 1.00 87.62 216 SER A O 1
ATOM 1708 N N . GLY A 1 217 ? -21.459 10.301 -11.030 1.00 86.25 217 GLY A N 1
ATOM 1709 C CA . GLY A 1 217 ? -21.855 9.714 -12.314 1.00 86.25 217 GLY A CA 1
ATOM 1710 C C . GLY A 1 217 ? -21.609 10.622 -13.526 1.00 86.25 217 GLY A C 1
ATOM 1711 O O . GLY A 1 217 ? -22.029 10.288 -14.631 1.00 86.25 217 GLY A O 1
ATOM 1712 N N . LYS A 1 218 ? -20.943 11.770 -13.341 1.00 84.06 218 LYS A N 1
ATOM 1713 C CA . LYS A 1 218 ? -20.627 12.727 -14.407 1.00 84.06 218 LYS A CA 1
ATOM 1714 C C . LYS A 1 218 ? -19.157 12.624 -14.824 1.00 84.06 218 LYS A C 1
ATOM 1716 O O . LYS A 1 218 ? -18.302 12.392 -13.963 1.00 84.06 218 LYS A O 1
ATOM 1721 N N . PRO A 1 219 ? -18.833 12.865 -16.110 1.00 84.06 219 PRO A N 1
ATOM 1722 C CA . PRO A 1 219 ? -17.453 13.068 -16.533 1.00 84.06 219 PRO A CA 1
ATOM 1723 C C . PRO A 1 219 ? -16.789 14.141 -15.666 1.00 84.06 219 PRO A C 1
ATOM 1725 O O . PRO A 1 219 ? -17.312 15.245 -15.519 1.00 84.06 219 PRO A O 1
ATOM 1728 N N . THR A 1 220 ? -15.655 13.793 -15.067 1.00 83.94 220 THR A N 1
ATOM 1729 C CA . THR A 1 220 ? -14.899 14.675 -14.176 1.00 83.94 220 THR A CA 1
ATOM 1730 C C . THR A 1 220 ? -13.552 14.977 -14.817 1.00 83.94 220 THR A C 1
ATOM 1732 O O . THR A 1 220 ? -12.837 14.059 -15.206 1.00 83.94 220 THR A O 1
ATOM 1735 N N . MET A 1 221 ? -13.208 16.261 -14.912 1.00 83.62 221 MET A N 1
ATOM 1736 C CA . MET A 1 221 ? -11.883 16.737 -15.311 1.00 83.62 221 MET A CA 1
ATOM 1737 C C . MET A 1 221 ? -11.190 17.312 -14.077 1.00 83.62 221 MET A C 1
ATOM 1739 O O . MET A 1 221 ? -11.789 18.117 -13.363 1.00 83.62 221 MET A O 1
ATOM 1743 N N . ILE A 1 222 ? -9.941 16.916 -13.837 1.00 84.31 222 ILE A N 1
ATOM 1744 C CA . ILE A 1 222 ? -9.108 17.466 -12.763 1.00 84.31 222 ILE A CA 1
ATOM 1745 C C . ILE A 1 222 ? -8.049 18.365 -13.399 1.00 84.31 222 ILE A C 1
ATOM 1747 O O . ILE A 1 222 ? -7.360 17.960 -14.332 1.00 84.31 222 ILE A O 1
ATOM 1751 N N . GLU A 1 223 ? -7.931 19.589 -12.895 1.00 84.56 223 GLU A N 1
ATOM 1752 C CA . GLU A 1 223 ? -6.944 20.566 -13.341 1.00 84.56 223 GLU A CA 1
ATOM 1753 C C . GLU A 1 223 ? -5.796 20.626 -12.325 1.00 84.56 223 GLU A C 1
ATOM 1755 O O . GLU A 1 223 ? -5.992 21.057 -11.193 1.00 84.56 223 GLU A O 1
ATOM 1760 N N . PHE A 1 224 ? -4.599 20.200 -12.737 1.00 84.50 224 PHE A N 1
ATOM 1761 C CA . PHE A 1 224 ? -3.369 20.281 -11.932 1.00 84.50 224 PHE A CA 1
ATOM 1762 C C . PHE A 1 224 ? -2.516 21.517 -12.273 1.00 84.50 224 PHE A C 1
ATOM 1764 O O . PHE A 1 224 ? -1.334 21.575 -11.941 1.00 84.50 224 PHE A O 1
ATOM 1771 N N . GLY A 1 225 ? -3.095 22.487 -12.985 1.00 82.75 225 GLY A N 1
ATOM 1772 C CA . GLY A 1 225 ? -2.420 23.727 -13.348 1.00 82.75 225 GLY A CA 1
ATOM 1773 C C . GLY A 1 225 ? -2.120 24.589 -12.123 1.00 82.75 225 GLY A C 1
ATOM 1774 O O . GLY A 1 225 ? -2.877 24.604 -11.154 1.00 82.75 225 GLY A O 1
ATOM 1775 N N . ALA A 1 226 ? -1.013 25.324 -12.181 1.00 81.06 226 ALA A N 1
ATOM 1776 C CA . ALA A 1 226 ? -0.645 26.310 -11.173 1.00 81.06 226 ALA A CA 1
ATOM 1777 C C . ALA A 1 226 ? -0.754 27.722 -11.755 1.00 81.06 226 ALA A C 1
ATOM 1779 O O . ALA A 1 226 ? -0.446 27.938 -12.928 1.00 81.06 226 ALA A O 1
ATOM 1780 N N . THR A 1 227 ? -1.141 28.694 -10.932 1.00 78.44 227 THR A N 1
ATOM 1781 C CA . THR A 1 227 ? -1.165 30.106 -11.332 1.00 78.44 227 THR A CA 1
ATOM 1782 C C . THR A 1 227 ? 0.223 30.550 -11.800 1.00 78.44 227 THR A C 1
ATOM 1784 O O . THR A 1 227 ? 1.203 30.372 -11.077 1.00 78.44 227 THR A O 1
ATOM 1787 N N . GLY A 1 228 ? 0.313 31.139 -12.996 1.00 81.62 228 GLY A N 1
ATOM 1788 C CA . GLY A 1 228 ? 1.580 31.585 -13.587 1.00 81.62 228 GLY A CA 1
ATOM 1789 C C . GLY A 1 228 ? 2.322 30.505 -14.382 1.00 81.62 228 GLY A C 1
ATOM 1790 O O . GLY A 1 228 ? 3.399 30.765 -14.922 1.00 81.62 228 GLY A O 1
ATOM 1791 N N . CYS A 1 229 ? 1.757 29.302 -14.502 1.00 87.25 229 CYS A N 1
ATOM 1792 C CA . CYS A 1 229 ? 2.186 28.336 -15.503 1.00 87.25 229 CYS A CA 1
ATOM 1793 C C . CYS A 1 229 ? 1.668 28.792 -16.874 1.00 87.25 229 CYS A C 1
ATOM 1795 O O . CYS A 1 229 ? 0.520 28.527 -17.219 1.00 87.25 229 CYS A O 1
ATOM 1797 N N . VAL A 1 230 ? 2.521 29.435 -17.680 1.00 87.69 230 VAL A N 1
ATOM 1798 C CA . VAL A 1 230 ? 2.131 29.990 -18.993 1.00 87.69 230 VAL A CA 1
ATOM 1799 C C . VAL A 1 230 ? 1.392 28.969 -19.881 1.00 87.69 230 VAL A C 1
ATOM 1801 O O . VAL A 1 230 ? 0.312 29.299 -20.372 1.00 87.69 230 VAL A O 1
ATOM 1804 N N . PRO A 1 231 ? 1.861 27.713 -20.050 1.00 86.06 231 PRO A N 1
ATOM 1805 C CA . PRO A 1 231 ? 1.103 26.713 -20.808 1.00 86.06 231 PRO A CA 1
ATOM 1806 C C . PRO A 1 231 ? -0.246 26.335 -20.172 1.00 86.06 231 PRO A C 1
ATOM 1808 O O . PRO A 1 231 ? -1.203 26.047 -20.886 1.00 86.06 231 PRO A O 1
ATOM 1811 N N . CYS A 1 232 ? -0.352 26.352 -18.841 1.00 86.88 232 CYS A N 1
ATOM 1812 C CA . CYS A 1 232 ? -1.597 26.072 -18.123 1.00 86.88 232 CYS A CA 1
ATOM 1813 C C . CYS A 1 232 ? -2.603 27.226 -18.276 1.00 86.88 232 CYS A C 1
ATOM 1815 O O . CYS A 1 232 ? -3.795 26.994 -18.473 1.00 86.88 232 CYS A O 1
ATOM 1817 N N . ASP A 1 233 ? -2.124 28.470 -18.250 1.00 86.44 233 ASP A N 1
ATOM 1818 C CA . ASP A 1 233 ? -2.941 29.669 -18.445 1.00 86.44 233 ASP A CA 1
ATOM 1819 C C . ASP A 1 233 ? -3.537 29.701 -19.862 1.00 86.44 233 ASP A C 1
ATOM 1821 O O . ASP A 1 233 ? -4.705 30.047 -20.052 1.00 86.44 233 ASP A O 1
ATOM 1825 N N . MET A 1 234 ? -2.781 29.230 -20.860 1.00 89.06 234 MET A N 1
ATOM 1826 C CA . MET A 1 234 ? -3.265 29.058 -22.236 1.00 89.06 234 MET A CA 1
ATOM 1827 C C . MET A 1 234 ? -4.392 28.021 -22.362 1.00 89.06 234 MET A C 1
ATOM 1829 O O . MET A 1 234 ? -5.185 28.104 -23.299 1.00 89.06 234 MET A O 1
ATOM 1833 N N . MET A 1 235 ? -4.505 27.072 -21.425 1.00 89.44 235 MET A N 1
ATOM 1834 C CA . MET A 1 235 ? -5.592 26.085 -21.395 1.00 89.44 235 MET A CA 1
ATOM 1835 C C . MET A 1 235 ? -6.885 26.632 -20.773 1.00 89.44 235 MET A C 1
ATOM 1837 O O . MET A 1 235 ? -7.958 26.071 -21.015 1.00 89.44 235 MET A O 1
ATOM 1841 N N . GLN A 1 236 ? -6.835 27.745 -20.028 1.00 88.25 236 GLN A N 1
ATOM 1842 C CA . GLN A 1 236 ? -8.004 28.316 -19.341 1.00 88.25 236 GLN A CA 1
ATOM 1843 C C . GLN A 1 236 ? -9.219 28.567 -20.249 1.00 88.25 236 GLN A C 1
ATOM 1845 O O . GLN A 1 236 ? -10.338 28.262 -19.827 1.00 88.25 236 GLN A O 1
ATOM 1850 N N . PRO A 1 237 ? -9.083 29.058 -21.499 1.00 89.12 237 PRO A N 1
ATOM 1851 C CA . PRO A 1 237 ? -10.230 29.230 -22.393 1.00 89.12 237 PRO A CA 1
ATOM 1852 C C . PRO A 1 237 ? -10.956 27.912 -22.703 1.00 89.12 237 PRO A C 1
ATOM 1854 O O . PRO A 1 237 ? -12.191 27.874 -22.749 1.00 89.12 237 PRO A O 1
ATOM 1857 N N . ILE A 1 238 ? -10.202 26.820 -22.865 1.00 86.94 238 ILE A N 1
ATOM 1858 C CA . ILE A 1 238 ? -10.744 25.481 -23.121 1.00 86.94 238 ILE A CA 1
ATOM 1859 C C . ILE A 1 238 ? -11.461 24.979 -21.866 1.00 86.94 238 ILE A C 1
ATOM 1861 O O . ILE A 1 238 ? -12.621 24.577 -21.936 1.00 86.94 238 ILE A O 1
ATOM 1865 N N . LEU A 1 239 ? -10.820 25.090 -20.700 1.00 87.12 239 LEU A N 1
ATOM 1866 C CA . LEU A 1 239 ? -11.392 24.675 -19.416 1.00 87.12 239 LEU A CA 1
ATOM 1867 C C . LEU A 1 239 ? -12.679 25.442 -19.079 1.00 87.12 239 LEU A C 1
ATOM 1869 O O . LEU A 1 239 ? -13.667 24.851 -18.642 1.00 87.12 239 LEU A O 1
ATOM 1873 N N . ASN A 1 240 ? -12.719 26.745 -19.357 1.00 86.62 240 ASN A N 1
ATOM 1874 C CA . ASN A 1 240 ? -13.911 27.572 -19.170 1.00 86.62 240 ASN A CA 1
ATOM 1875 C C . ASN A 1 240 ? -15.050 27.186 -20.118 1.00 86.62 240 ASN A C 1
ATOM 1877 O O . ASN A 1 240 ? -16.217 27.241 -19.729 1.00 86.62 240 ASN A O 1
ATOM 1881 N N . SER A 1 241 ? -14.726 26.773 -21.343 1.00 85.38 241 SER A N 1
ATOM 1882 C CA . SER A 1 241 ? -15.718 26.256 -22.290 1.00 85.38 241 SER A CA 1
ATOM 1883 C C . SER A 1 241 ? -16.301 24.927 -21.801 1.00 85.38 241 SER A C 1
ATOM 1885 O O . SER A 1 241 ? -17.520 24.769 -21.778 1.00 85.38 241 SER A O 1
ATOM 1887 N N . LEU A 1 242 ? -15.452 24.020 -21.306 1.00 83.25 242 LEU A N 1
ATOM 1888 C CA . LEU A 1 242 ? -15.866 22.733 -20.737 1.00 83.25 242 LEU A CA 1
ATOM 1889 C C . LEU A 1 242 ? -16.761 22.898 -19.495 1.00 83.25 242 LEU A C 1
ATOM 1891 O O . LEU A 1 242 ? -17.782 22.221 -19.387 1.00 83.25 242 LEU A O 1
ATOM 1895 N N . ARG A 1 243 ? -16.447 23.843 -18.593 1.00 79.31 243 ARG A N 1
ATOM 1896 C CA . ARG A 1 243 ? -17.285 24.162 -17.415 1.00 79.31 243 ARG A CA 1
ATOM 1897 C C . ARG A 1 243 ? -18.707 24.573 -17.820 1.00 79.31 243 ARG A C 1
ATOM 1899 O O . ARG A 1 243 ? -19.682 24.059 -17.270 1.00 79.31 243 ARG A O 1
ATOM 1906 N N . LYS A 1 244 ? -18.831 25.451 -18.825 1.00 79.50 244 LYS A N 1
ATOM 1907 C CA . LYS A 1 244 ? -20.120 25.973 -19.322 1.00 79.50 244 LYS A CA 1
ATOM 1908 C C . LYS A 1 244 ? -20.993 24.917 -20.001 1.00 79.50 244 LYS A C 1
ATOM 1910 O O . LYS A 1 244 ? -22.211 25.059 -19.995 1.00 79.50 244 LYS A O 1
ATOM 1915 N N . MET A 1 245 ? -20.394 23.868 -20.564 1.00 69.44 245 MET A N 1
ATOM 1916 C CA . MET A 1 245 ? -21.122 22.793 -21.250 1.00 69.44 245 MET A CA 1
ATOM 1917 C C . MET A 1 245 ? -21.767 21.772 -20.292 1.00 69.44 245 MET A C 1
ATOM 1919 O O . MET A 1 245 ? -22.532 20.933 -20.758 1.00 69.44 245 MET A O 1
ATOM 1923 N N . GLY A 1 246 ? -21.539 21.863 -18.969 1.00 60.59 246 GLY A N 1
ATOM 1924 C CA . GLY A 1 246 ? -22.326 21.108 -17.980 1.00 60.59 246 GLY A CA 1
ATOM 1925 C C . GLY A 1 246 ? -21.580 20.495 -16.790 1.00 60.59 246 GLY A C 1
ATOM 1926 O O . GLY A 1 246 ? -22.003 19.442 -16.311 1.00 60.59 246 GLY A O 1
ATOM 1927 N N . VAL A 1 247 ? -20.517 21.118 -16.266 1.00 55.62 247 VAL A N 1
ATOM 1928 C CA . VAL A 1 247 ? -19.817 20.615 -15.063 1.00 55.62 247 VAL A CA 1
ATOM 1929 C C . VAL A 1 247 ? -19.675 21.739 -14.027 1.00 55.62 247 VAL A C 1
ATOM 1931 O O . VAL A 1 247 ? -18.828 22.615 -14.205 1.00 55.62 247 VAL A O 1
ATOM 1934 N N . PRO A 1 248 ? -20.480 21.761 -12.945 1.00 51.62 248 PRO A N 1
ATOM 1935 C CA . PRO A 1 248 ? -20.276 22.722 -11.868 1.00 51.62 248 PRO A CA 1
ATOM 1936 C C . PRO A 1 248 ? -18.977 22.398 -11.114 1.00 51.62 248 PRO A C 1
ATOM 1938 O O . PRO A 1 248 ? -18.734 21.253 -10.731 1.00 51.62 248 PRO A O 1
ATOM 1941 N N . SER A 1 249 ? -18.143 23.423 -10.923 1.00 47.09 249 SER A N 1
ATOM 1942 C CA . SER A 1 249 ? -16.889 23.354 -10.165 1.00 47.09 249 SER A CA 1
ATOM 1943 C C . SER A 1 249 ? -17.164 23.144 -8.665 1.00 47.09 249 SER A C 1
ATOM 1945 O O . SER A 1 249 ? -18.027 23.835 -8.123 1.00 47.09 249 SER A O 1
ATOM 1947 N N . PRO A 1 250 ? -16.423 22.274 -7.948 1.00 48.56 250 PRO A N 1
ATOM 1948 C CA . PRO A 1 250 ? -16.569 22.116 -6.497 1.00 48.56 250 PRO A CA 1
ATOM 1949 C C . PRO A 1 250 ? -16.089 23.320 -5.667 1.00 48.56 250 PRO A C 1
ATOM 1951 O O . PRO A 1 250 ? -16.281 23.318 -4.454 1.00 48.56 250 PRO A O 1
ATOM 1954 N N . SER A 1 251 ? -15.429 24.313 -6.274 1.00 44.50 251 SER A N 1
ATOM 1955 C CA . SER A 1 251 ? -14.688 25.355 -5.545 1.00 44.50 251 SER A CA 1
ATOM 1956 C C . SER A 1 251 ? -15.356 26.731 -5.467 1.00 44.50 251 SER A C 1
ATOM 1958 O O . SER A 1 251 ? -14.733 27.668 -4.975 1.00 44.50 251 SER A O 1
ATOM 1960 N N . GLU A 1 252 ? -16.616 26.894 -5.874 1.00 43.81 252 GLU A N 1
ATOM 1961 C CA . GLU A 1 252 ? -17.305 28.186 -5.734 1.00 43.81 252 GLU A CA 1
ATOM 1962 C C . GLU A 1 252 ? -18.088 28.279 -4.412 1.00 43.81 252 GLU A C 1
ATOM 1964 O O . GLU A 1 252 ? -19.314 28.322 -4.364 1.00 43.81 252 GLU A O 1
ATOM 1969 N N . LYS A 1 253 ? -17.344 28.317 -3.302 1.00 32.53 253 LYS A N 1
ATOM 1970 C CA . LYS A 1 253 ? -17.747 29.082 -2.118 1.00 32.53 253 LYS A CA 1
ATOM 1971 C C . LYS A 1 253 ? -16.735 30.207 -1.947 1.00 32.53 253 LYS A C 1
ATOM 1973 O O . LYS A 1 253 ? -15.653 29.994 -1.410 1.00 32.53 253 LYS A O 1
ATOM 1978 N N . LYS A 1 254 ? -17.084 31.377 -2.479 1.00 34.72 254 LYS A N 1
ATOM 1979 C CA . LYS A 1 254 ? -16.523 32.650 -2.032 1.00 34.72 254 LYS A CA 1
ATOM 1980 C C . LYS A 1 254 ? -17.329 33.086 -0.814 1.00 34.72 254 LYS A C 1
ATOM 1982 O O . LYS A 1 254 ? -18.553 33.176 -0.923 1.00 34.72 254 LYS A O 1
ATOM 1987 N N . ASP A 1 255 ? -16.638 33.303 0.298 1.00 36.31 255 ASP A N 1
ATOM 1988 C CA . ASP A 1 255 ? -17.062 34.306 1.276 1.00 36.31 255 ASP A CA 1
ATOM 1989 C C . ASP A 1 255 ? -16.932 35.709 0.654 1.00 36.31 255 ASP A C 1
ATOM 1991 O O . ASP A 1 255 ? -16.007 35.902 -0.180 1.00 36.31 255 ASP A O 1
#

Sequence (255 aa):
MMKNLIIKPVIHILVLLIPAFCFAAGTAQAKLVSDVYPLLSDRFLKSAELVEAESGMLLKTGTGISISLQDFETSINQYDPKLQGQIKENLIFLLDQDIITRILLQEAQKSGIQDKNAEPGDQISDYLASRVKDVTVTAKDAQTFYDESKEMMGGAPFDQVQENIKSFLLERKKQEAVQGYIKDLGDSHRLQINRKWLEAQYSIMRNNPVDKARTSGKPTMIEFGATGCVPCDMMQPILNSLRKMGVPSPSEKKD

Radius of gyration: 30.94 Å; chains: 1; bounding box: 62×120×74 Å

pLDDT: mean 84.95, std 17.37, range [32.53, 98.0]